Protein AF-A0A1Y2ILI3-F1 (afdb_monomer_lite)

Sequence (201 aa):
MLSALRSFRSQTICTRRTHINLYTTVAELTRSHWKTGAHPAPQSGFDHEYEQSEGEASTSTRPRSHTPFPHKPELKPTPPEYRAHRETMKRKFPQGWEPPRKISREAMDSLRELHALNPSMFTTPVLAERFRISKEAVRRILKSKWEPSREQRARLAAKERMAKAEWKLLKRQEERHKHEKIQEELGIVPEERKDDRLSLT

Secondary structure (DSSP, 8-state):
---------------------S-TT--S--S-----TTSPPPP-S-------------------------SSPP-SPPPHHHHHHHHHHHHH-TT----SSPPPHHHHHHHHHHHHH-TTTS-HHHHHHHHT--HHHHHHHHH------HHHHHHHHHHHHHHHHHHHHHHHHHHHHHHHHHHHHTT------TT------

Foldseek 3Di:
DDDDDDDDDDDDDDDPPDPDPDDPPPPPPDDDDPDPPPDDDPPDPPPPDDDDDDDDDDPDPDDPDPDPDPPDPDPDPDDPVVVVVVVVQCVVCVVHDDDPDDDDPVNLVVLLVVCVVPVPVSDLVNSCVVRVHDSVVSVVSNPDPDDDDPVVVVVSVVVVVVVVVVVVVVVVVVVVVVVVVVCVVVVPDPDPPPPPPPPPD

Organism: Trametes coccinea (strain BRFM310) (NCBI:txid1353009)

Radius of gyration: 35.68 Å; chains: 1; bounding box: 55×85×109 Å

InterPro domains:
  IPR010487 Neugrin/Rrg9 [PF06413] (99-160)
  IPR010487 Neugrin/Rrg9 [PTHR13475] (49-190)

pLDDT: mean 76.67, std 20.71, range [38.25, 98.0]

Structure (mmCIF, N/CA/C/O backbone):
data_AF-A0A1Y2ILI3-F1
#
_entry.id   AF-A0A1Y2ILI3-F1
#
loop_
_atom_site.group_PDB
_atom_site.id
_atom_site.type_symbol
_atom_site.label_atom_id
_atom_site.label_alt_id
_atom_site.label_comp_id
_atom_site.label_asym_id
_atom_site.label_entity_id
_atom_site.label_seq_id
_atom_site.pdbx_PDB_ins_code
_atom_site.Cartn_x
_atom_site.Cartn_y
_atom_site.Cartn_z
_atom_site.occupancy
_atom_site.B_iso_or_equiv
_atom_site.auth_seq_id
_atom_site.auth_comp_id
_atom_site.auth_asym_id
_atom_site.auth_atom_id
_atom_site.pdbx_PDB_model_num
ATOM 1 N N . MET A 1 1 ? 33.593 -42.409 -52.189 1.00 43.00 1 MET A N 1
ATOM 2 C CA . MET A 1 1 ? 32.402 -42.071 -52.991 1.00 43.00 1 MET A CA 1
ATOM 3 C C . MET A 1 1 ? 31.767 -40.805 -52.432 1.00 43.00 1 MET A C 1
ATOM 5 O O . MET A 1 1 ? 31.388 -40.798 -51.275 1.00 43.00 1 MET A O 1
ATOM 9 N N . LEU A 1 2 ? 31.763 -39.759 -53.265 1.00 44.69 2 LEU A N 1
ATOM 10 C CA . LEU A 1 2 ? 30.892 -38.573 -53.307 1.00 44.69 2 LEU A CA 1
ATOM 11 C C . LEU A 1 2 ? 30.617 -37.774 -52.013 1.00 44.69 2 LEU A C 1
ATOM 13 O O . LEU A 1 2 ? 29.748 -38.073 -51.204 1.00 44.69 2 LEU A O 1
ATOM 17 N N . SER A 1 3 ? 31.339 -36.658 -51.942 1.00 44.81 3 SER A N 1
ATOM 18 C CA . SER A 1 3 ? 31.116 -35.422 -51.192 1.00 44.81 3 SER A CA 1
ATOM 19 C C . SER A 1 3 ? 29.820 -34.677 -51.548 1.00 44.81 3 SER A C 1
ATOM 21 O O . SER A 1 3 ? 29.480 -34.596 -52.727 1.00 44.81 3 SER A O 1
ATOM 23 N N . ALA A 1 4 ? 29.223 -33.967 -50.580 1.00 52.03 4 ALA A N 1
ATOM 24 C CA . ALA A 1 4 ? 28.534 -32.694 -50.835 1.00 52.03 4 ALA A CA 1
ATOM 25 C C . ALA A 1 4 ? 28.432 -31.825 -49.564 1.00 52.03 4 ALA A C 1
ATOM 27 O O . ALA A 1 4 ? 27.564 -32.013 -48.716 1.00 52.03 4 ALA A O 1
ATOM 28 N N . LEU A 1 5 ? 29.315 -30.829 -49.478 1.00 54.22 5 LEU A N 1
ATOM 29 C CA . LEU A 1 5 ? 29.152 -29.619 -48.673 1.00 54.22 5 LEU A CA 1
ATOM 30 C C . LEU A 1 5 ? 28.045 -28.752 -49.292 1.00 54.22 5 LEU A C 1
ATOM 32 O O . LEU A 1 5 ? 28.084 -28.494 -50.495 1.00 54.22 5 LEU A O 1
ATOM 36 N N . ARG A 1 6 ? 27.122 -28.221 -48.484 1.00 53.78 6 ARG A N 1
ATOM 37 C CA . ARG A 1 6 ? 26.346 -27.017 -48.833 1.00 53.78 6 ARG A CA 1
ATOM 38 C C . ARG A 1 6 ? 26.245 -26.076 -47.638 1.00 53.78 6 ARG A C 1
ATOM 40 O O . ARG A 1 6 ? 25.324 -26.138 -46.835 1.00 53.78 6 ARG A O 1
ATOM 47 N N . SER A 1 7 ? 27.217 -25.175 -47.573 1.00 52.12 7 SER A N 1
ATOM 48 C CA . SER A 1 7 ? 26.978 -23.788 -47.171 1.00 52.12 7 SER A CA 1
ATOM 49 C C . SER A 1 7 ? 26.094 -23.130 -48.232 1.00 52.12 7 SER A C 1
ATOM 51 O O . SER A 1 7 ? 26.325 -23.404 -49.402 1.00 52.12 7 SER A O 1
ATOM 53 N N . PHE A 1 8 ? 25.121 -22.293 -47.854 1.00 49.19 8 PHE A N 1
ATOM 54 C CA . PHE A 1 8 ? 24.846 -21.009 -48.520 1.00 49.19 8 PHE A CA 1
ATOM 55 C C . PHE A 1 8 ? 23.813 -20.176 -47.734 1.00 49.19 8 PHE A C 1
ATOM 57 O O . PHE A 1 8 ? 22.637 -20.503 -47.666 1.00 49.19 8 PHE A O 1
ATOM 64 N N . ARG A 1 9 ? 24.331 -19.072 -47.178 1.00 52.41 9 ARG A N 1
ATOM 65 C CA . ARG A 1 9 ? 23.788 -17.703 -47.083 1.00 52.41 9 ARG A CA 1
ATOM 66 C C . ARG A 1 9 ? 22.351 -17.440 -46.596 1.00 52.41 9 ARG A C 1
ATOM 68 O O . ARG A 1 9 ? 21.361 -17.737 -47.248 1.00 52.41 9 ARG A O 1
ATOM 75 N N . SER A 1 10 ? 22.327 -16.628 -45.535 1.00 53.62 10 SER A N 1
ATOM 76 C CA . SER A 1 10 ? 21.352 -15.568 -45.254 1.00 53.62 10 SER A CA 1
ATOM 77 C C . SER A 1 10 ? 20.850 -14.864 -46.522 1.00 53.62 10 SER A C 1
ATOM 79 O O . SER A 1 10 ? 21.645 -14.336 -47.304 1.00 53.62 10 SER A O 1
ATOM 81 N N . GLN A 1 11 ? 19.527 -14.808 -46.668 1.00 57.22 11 GLN A N 1
ATOM 82 C CA . GLN A 1 11 ? 18.846 -13.812 -47.482 1.00 57.22 11 GLN A CA 1
ATOM 83 C C . GLN A 1 11 ? 17.841 -13.080 -46.599 1.00 57.22 11 GLN A C 1
ATOM 85 O O . GLN A 1 11 ? 16.802 -13.599 -46.195 1.00 57.22 11 GLN A O 1
ATOM 90 N N . THR A 1 12 ? 18.198 -11.843 -46.285 1.00 53.09 12 THR A N 1
ATOM 91 C CA . THR A 1 12 ? 17.247 -10.780 -46.020 1.00 53.09 12 THR A CA 1
ATOM 92 C C . THR A 1 12 ? 16.342 -10.615 -47.245 1.00 53.09 12 THR A C 1
ATOM 94 O O . THR A 1 12 ? 16.814 -10.642 -48.376 1.00 53.09 12 THR A O 1
ATOM 97 N N . ILE A 1 13 ? 15.042 -10.427 -47.016 1.00 48.28 13 ILE A N 1
ATOM 98 C CA . ILE A 1 13 ? 14.227 -9.295 -47.493 1.00 48.28 13 ILE A CA 1
ATOM 99 C C . ILE A 1 13 ? 12.748 -9.694 -47.454 1.00 48.28 13 ILE A C 1
ATOM 101 O O . ILE A 1 13 ? 12.273 -10.644 -48.070 1.00 48.28 13 ILE A O 1
ATOM 105 N N . CYS A 1 14 ? 12.032 -8.888 -46.682 1.00 50.66 14 CYS A N 1
ATOM 106 C CA . CYS A 1 14 ? 10.594 -8.769 -46.602 1.00 50.66 14 CYS A CA 1
ATOM 107 C C . CYS A 1 14 ? 9.980 -8.499 -47.984 1.00 50.66 14 CYS A C 1
ATOM 109 O O . CYS A 1 14 ? 10.279 -7.472 -48.577 1.00 50.66 14 CYS A O 1
ATOM 111 N N . THR A 1 15 ? 9.059 -9.348 -48.446 1.00 50.59 15 THR A N 1
ATOM 112 C CA . THR A 1 15 ? 7.918 -8.910 -49.266 1.00 50.59 15 THR A CA 1
ATOM 113 C C . THR A 1 15 ? 6.713 -9.806 -48.969 1.00 50.59 15 THR A C 1
ATOM 115 O O . THR A 1 15 ? 6.548 -10.892 -49.519 1.00 50.59 15 THR A O 1
ATOM 118 N N . ARG A 1 16 ? 5.819 -9.360 -48.075 1.00 50.62 16 ARG A N 1
ATOM 119 C CA . ARG A 1 16 ? 4.445 -9.880 -48.064 1.00 50.62 16 ARG A CA 1
ATOM 120 C C . ARG A 1 16 ? 3.769 -9.373 -49.333 1.00 50.62 16 ARG A C 1
ATOM 122 O O . ARG A 1 16 ? 3.307 -8.240 -49.384 1.00 50.62 16 ARG A O 1
ATOM 129 N N . ARG A 1 17 ? 3.746 -10.209 -50.366 1.00 51.88 17 ARG A N 1
ATOM 130 C CA . ARG A 1 17 ? 2.982 -9.980 -51.591 1.00 51.88 17 ARG A CA 1
ATOM 131 C C . ARG A 1 17 ? 1.497 -10.172 -51.264 1.00 51.88 17 ARG A C 1
ATOM 133 O O . ARG A 1 17 ? 0.985 -11.284 -51.287 1.00 51.88 17 ARG A O 1
ATOM 140 N N . THR A 1 18 ? 0.818 -9.103 -50.857 1.00 56.28 18 THR A N 1
ATOM 141 C CA . THR A 1 18 ? -0.635 -9.114 -50.650 1.00 56.28 18 THR A CA 1
ATOM 142 C C . THR A 1 18 ? -1.338 -8.988 -51.997 1.00 56.28 18 THR A C 1
ATOM 144 O O . THR A 1 18 ? -1.209 -7.972 -52.676 1.00 56.28 18 THR A O 1
ATOM 147 N N . HIS A 1 19 ? -2.092 -10.019 -52.376 1.00 56.38 19 HIS A N 1
ATOM 148 C CA . HIS A 1 19 ? -3.050 -9.976 -53.478 1.00 56.38 19 HIS A CA 1
ATOM 149 C C . HIS A 1 19 ? -4.240 -9.094 -53.080 1.00 56.38 19 HIS A C 1
ATOM 151 O O . HIS A 1 19 ? -5.248 -9.584 -52.586 1.00 56.38 19 HIS A O 1
ATOM 157 N N . ILE A 1 20 ? -4.113 -7.782 -53.247 1.00 56.72 20 ILE A N 1
ATOM 158 C CA . ILE A 1 20 ? -5.232 -6.843 -53.122 1.00 56.72 20 ILE A CA 1
ATOM 159 C C . ILE A 1 20 ? -5.159 -5.952 -54.352 1.00 56.72 20 ILE A C 1
ATOM 161 O O . ILE A 1 20 ? -4.594 -4.876 -54.282 1.00 56.72 20 ILE A O 1
ATOM 165 N N . ASN A 1 21 ? -5.598 -6.469 -55.498 1.00 51.50 21 ASN A N 1
ATOM 166 C CA . ASN A 1 21 ? -5.776 -5.708 -56.740 1.00 51.50 21 ASN A CA 1
ATOM 167 C C . ASN A 1 21 ? -6.646 -6.518 -57.712 1.00 51.50 21 ASN A C 1
ATOM 169 O O . ASN A 1 21 ? -6.214 -6.859 -58.806 1.00 51.50 21 ASN A O 1
ATOM 173 N N . LEU A 1 22 ? -7.860 -6.885 -57.292 1.00 50.69 22 LEU A N 1
ATOM 174 C CA . LEU A 1 22 ? -8.850 -7.486 -58.198 1.00 50.69 22 LEU A CA 1
ATOM 175 C C . LEU A 1 22 ? -10.238 -6.840 -58.100 1.00 50.69 22 LEU A C 1
ATOM 177 O O . LEU A 1 22 ? -11.206 -7.438 -58.542 1.00 50.69 22 LEU A O 1
ATOM 181 N N . TYR A 1 23 ? -10.340 -5.612 -57.583 1.00 46.66 23 TYR A N 1
ATOM 182 C CA . TYR A 1 23 ? -11.523 -4.772 -57.783 1.00 46.66 23 TYR A CA 1
ATOM 183 C C . TYR A 1 23 ? -11.086 -3.315 -57.942 1.00 46.66 23 TYR A C 1
ATOM 185 O O . TYR A 1 23 ? -10.498 -2.720 -57.044 1.00 46.66 23 TYR A O 1
ATOM 193 N N . THR A 1 24 ? -11.346 -2.758 -59.121 1.00 51.44 24 THR A N 1
ATOM 194 C CA . THR A 1 24 ? -10.901 -1.429 -59.580 1.00 51.44 24 THR A CA 1
ATOM 195 C C . THR A 1 24 ? -11.746 -0.273 -59.010 1.00 51.44 24 THR A C 1
ATOM 197 O O . THR A 1 24 ? -11.615 0.865 -59.450 1.00 51.44 24 THR A O 1
ATOM 200 N N . THR A 1 25 ? -12.586 -0.522 -58.003 1.00 50.50 25 THR A N 1
ATOM 201 C CA . THR A 1 25 ? -13.556 0.457 -57.475 1.00 50.50 25 THR A CA 1
ATOM 202 C C . THR A 1 25 ? -13.369 0.829 -56.001 1.00 50.50 25 THR A C 1
ATOM 204 O O . THR A 1 25 ? -14.244 1.462 -55.422 1.00 50.50 25 THR A O 1
ATOM 207 N N . VAL A 1 26 ? -12.235 0.502 -55.371 1.00 49.84 26 VAL A N 1
ATOM 208 C CA . VAL A 1 26 ? -11.944 0.941 -53.989 1.00 49.84 26 VAL A CA 1
ATOM 209 C C . VAL A 1 26 ? -10.518 1.485 -53.887 1.00 49.84 26 VAL A C 1
ATOM 211 O O . VAL A 1 26 ? -9.662 0.927 -53.209 1.00 49.84 26 VAL A O 1
ATOM 214 N N . ALA A 1 27 ? -10.250 2.580 -54.598 1.00 49.53 27 ALA A N 1
ATOM 215 C CA . ALA A 1 27 ? -8.974 3.299 -54.537 1.00 49.53 27 ALA A CA 1
ATOM 216 C C . ALA A 1 27 ? -8.990 4.511 -53.579 1.00 49.53 27 ALA A C 1
ATOM 218 O O . ALA A 1 27 ? -8.014 5.249 -53.530 1.00 49.53 27 ALA A O 1
ATOM 219 N N . GLU A 1 28 ? -10.052 4.718 -52.789 1.00 50.84 28 GLU A N 1
ATOM 220 C CA . GLU A 1 28 ? -10.170 5.903 -51.913 1.00 50.84 28 GLU A CA 1
ATOM 221 C C . GLU A 1 28 ? -10.105 5.613 -50.405 1.00 50.84 28 GLU A C 1
ATOM 223 O O . GLU A 1 28 ? -10.182 6.528 -49.589 1.00 50.84 28 GLU A O 1
ATOM 228 N N . LEU A 1 29 ? -9.897 4.361 -49.988 1.00 51.97 29 LEU A N 1
ATOM 229 C CA . LEU A 1 29 ? -9.770 4.018 -48.566 1.00 51.97 29 LEU A CA 1
ATOM 230 C C . LEU A 1 29 ? -8.342 3.624 -48.182 1.00 51.97 29 LEU A C 1
ATOM 232 O O . LEU A 1 29 ? -8.098 2.549 -47.639 1.00 51.97 29 LEU A O 1
ATOM 236 N N . THR A 1 30 ? -7.384 4.531 -48.379 1.00 44.00 30 THR A N 1
ATOM 237 C CA . THR A 1 30 ? -6.094 4.446 -47.681 1.00 44.00 30 THR A CA 1
ATOM 238 C C . THR A 1 30 ? -5.920 5.608 -46.710 1.00 44.00 30 THR A C 1
ATOM 240 O O . THR A 1 30 ? -5.408 6.665 -47.049 1.00 44.00 30 THR A O 1
ATOM 243 N N . ARG A 1 31 ? -6.307 5.315 -45.465 1.00 44.06 31 ARG A N 1
ATOM 244 C CA . ARG A 1 31 ? -5.775 5.818 -44.188 1.00 44.06 31 ARG A CA 1
ATOM 245 C C . ARG A 1 31 ? -5.833 7.330 -43.887 1.00 44.06 31 ARG A C 1
ATOM 247 O O . ARG A 1 31 ? -5.111 8.144 -44.438 1.00 44.06 31 ARG A O 1
ATOM 254 N N . SER A 1 32 ? -6.483 7.588 -42.747 1.00 47.97 32 SER A N 1
ATOM 255 C CA . SER A 1 32 ? -6.157 8.633 -41.764 1.00 47.97 32 SER A CA 1
ATOM 256 C C . SER A 1 32 ? -6.733 10.032 -41.976 1.00 47.97 32 SER A C 1
ATOM 258 O O . SER A 1 32 ? -6.004 11.019 -42.015 1.00 47.97 32 SER A O 1
ATOM 260 N N . HIS A 1 33 ? -8.056 10.132 -41.885 1.00 42.69 33 HIS A N 1
ATOM 261 C CA . HIS A 1 33 ? -8.691 11.235 -41.170 1.00 42.69 33 HIS A CA 1
ATOM 262 C C . HIS A 1 33 ? -10.076 10.765 -40.714 1.00 42.69 33 HIS A C 1
ATOM 264 O O . HIS A 1 33 ? -10.842 10.244 -41.520 1.00 42.69 33 HIS A O 1
ATOM 270 N N . TRP A 1 34 ? -10.393 10.878 -39.423 1.00 48.28 34 TRP A N 1
ATOM 271 C CA . TRP A 1 34 ? -11.726 10.558 -38.904 1.00 48.28 34 TRP A CA 1
ATOM 272 C C . TRP A 1 34 ? -12.719 11.638 -39.359 1.00 48.28 34 TRP A C 1
ATOM 274 O O . TRP A 1 34 ? -13.111 12.498 -38.580 1.00 48.28 34 TRP A O 1
ATOM 284 N N . LYS A 1 35 ? -13.097 11.626 -40.639 1.00 49.28 35 LYS A N 1
ATOM 285 C CA . LYS A 1 35 ? -14.265 12.344 -4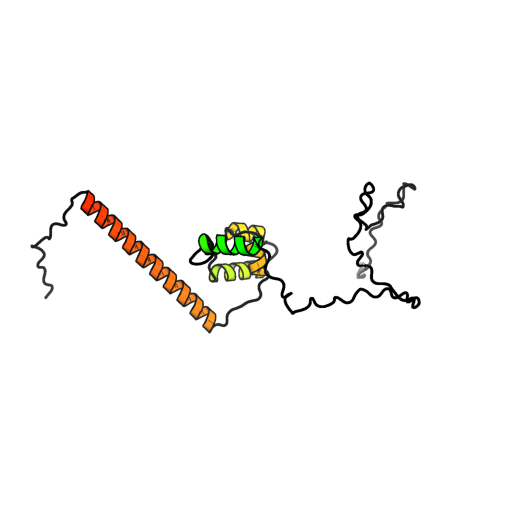1.152 1.00 49.28 35 LYS A CA 1
ATOM 286 C C . LYS A 1 35 ? -15.419 11.354 -41.199 1.00 49.28 35 LYS A C 1
ATOM 288 O O . LYS A 1 35 ? -15.599 10.640 -42.178 1.00 49.28 35 LYS A O 1
ATOM 293 N N . THR A 1 36 ? -16.191 11.284 -40.121 1.00 53.84 36 THR A N 1
ATOM 294 C CA . THR A 1 36 ? -17.557 10.751 -40.175 1.00 53.84 36 THR A CA 1
ATOM 295 C C . THR A 1 36 ? -18.353 11.645 -41.125 1.00 53.84 36 THR A C 1
ATOM 297 O O . THR A 1 36 ? -18.661 12.787 -40.791 1.00 53.84 36 THR A O 1
ATOM 300 N N . GLY A 1 37 ? -18.598 11.165 -42.344 1.00 57.47 37 GLY A N 1
ATOM 301 C CA . GLY A 1 37 ? -19.175 11.927 -43.454 1.00 57.47 37 GLY A CA 1
ATOM 302 C C . GLY A 1 37 ? -20.668 12.234 -43.325 1.00 57.47 37 GLY A C 1
ATOM 303 O O . GLY A 1 37 ? -21.423 11.894 -44.226 1.00 57.47 37 GLY A O 1
ATOM 304 N N . ALA A 1 38 ? -21.104 12.870 -42.236 1.00 61.22 38 ALA A N 1
ATOM 305 C CA . ALA A 1 38 ? -22.497 13.312 -42.106 1.00 61.22 38 ALA A CA 1
ATOM 306 C C . ALA A 1 38 ? -22.723 14.606 -41.301 1.00 61.22 38 ALA A C 1
ATOM 308 O O . ALA A 1 38 ? -23.849 15.096 -41.274 1.00 61.22 38 ALA A O 1
ATOM 309 N N . HIS A 1 39 ? -21.703 15.198 -40.671 1.00 50.31 39 HIS A N 1
ATOM 310 C CA . HIS A 1 39 ? -21.875 16.438 -39.903 1.00 50.31 39 HIS A CA 1
ATOM 311 C C . HIS A 1 39 ? -20.753 17.427 -40.241 1.00 50.31 39 HIS A C 1
ATOM 313 O O . HIS A 1 39 ? -19.593 17.002 -40.304 1.00 50.31 39 HIS A O 1
ATOM 319 N N . PRO A 1 40 ? -21.053 18.722 -40.478 1.00 66.50 40 PRO A N 1
ATOM 320 C CA . PRO A 1 40 ? -20.004 19.726 -40.593 1.00 66.50 40 PRO A CA 1
ATOM 321 C C . PRO A 1 40 ? -19.181 19.713 -39.300 1.00 66.50 40 PRO A C 1
ATOM 323 O O . PRO A 1 40 ? -19.734 19.607 -38.204 1.00 66.50 40 PRO A O 1
ATOM 326 N N . ALA A 1 41 ? -17.854 19.757 -39.433 1.00 60.38 41 ALA A N 1
ATOM 327 C CA . ALA A 1 41 ? -16.968 19.812 -38.277 1.00 60.38 41 ALA A CA 1
ATOM 328 C C . ALA A 1 41 ? -17.353 21.022 -37.401 1.00 60.38 41 ALA A C 1
ATOM 330 O O . ALA A 1 41 ? -17.594 22.096 -37.959 1.00 60.38 41 ALA A O 1
ATOM 331 N N . PRO A 1 42 ? -17.441 20.876 -36.063 1.00 61.50 42 PRO A N 1
ATOM 332 C CA . PRO A 1 42 ? -17.785 21.993 -35.192 1.00 61.50 42 PRO A CA 1
ATOM 333 C C . PRO A 1 42 ? -16.774 23.123 -35.398 1.00 61.50 42 PRO A C 1
ATOM 335 O O . PRO A 1 42 ? -15.565 22.877 -35.393 1.00 61.50 42 PRO A O 1
ATOM 338 N N . GLN A 1 43 ? -17.271 24.345 -35.606 1.00 55.00 43 GLN A N 1
ATOM 339 C CA . GLN A 1 43 ? -16.418 25.522 -35.730 1.00 55.00 43 GLN A CA 1
ATOM 340 C C . GLN A 1 43 ? -15.594 25.661 -34.448 1.00 55.00 43 GLN A C 1
ATOM 342 O O . GLN A 1 43 ? -16.126 25.665 -33.337 1.00 55.00 43 GLN A O 1
ATOM 347 N N . SER A 1 44 ? -14.272 25.706 -34.598 1.00 54.75 44 SER A N 1
ATOM 348 C CA . SER A 1 44 ? -13.371 26.001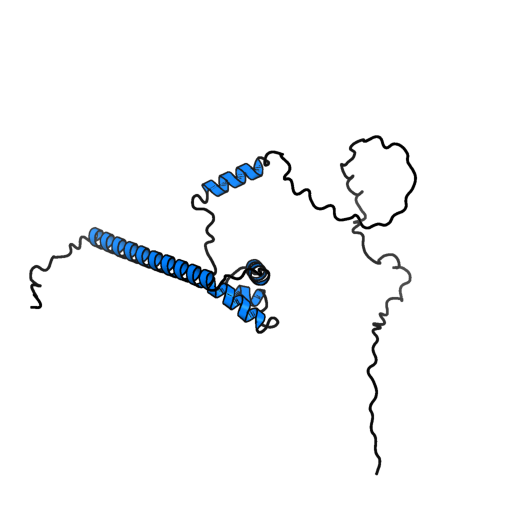 -33.494 1.00 54.75 44 SER A CA 1
ATOM 349 C C . SER A 1 44 ? -13.675 27.415 -33.011 1.00 54.75 44 SER A C 1
ATOM 351 O O . SER A 1 44 ? -13.380 28.359 -33.731 1.00 54.75 44 SER A O 1
ATOM 353 N N . GLY A 1 45 ? -14.264 27.557 -31.821 1.00 49.53 45 GLY A N 1
ATOM 354 C CA . GLY A 1 45 ? -14.596 28.844 -31.195 1.00 49.53 45 GLY A CA 1
ATOM 355 C C . GLY A 1 45 ? -13.367 29.641 -30.745 1.00 49.53 45 GLY A C 1
ATOM 356 O O . GLY A 1 45 ? -13.223 29.949 -29.567 1.00 49.53 45 GLY A O 1
ATOM 357 N N . PHE A 1 46 ? -12.466 29.928 -31.679 1.00 47.94 46 PHE A N 1
ATOM 358 C CA . PHE A 1 46 ? -11.319 30.818 -31.539 1.00 47.94 46 PHE A CA 1
ATOM 359 C C . PHE A 1 46 ? -11.386 31.913 -32.611 1.00 47.94 46 PHE A C 1
ATOM 361 O O . PHE A 1 46 ? -10.379 32.257 -33.216 1.00 47.94 46 PHE A O 1
ATOM 368 N N . ASP A 1 47 ? -12.570 32.486 -32.813 1.00 48.66 47 ASP A N 1
ATOM 369 C CA . ASP A 1 47 ? -12.715 33.777 -33.483 1.00 48.66 47 ASP A CA 1
ATOM 370 C C . ASP A 1 47 ? -12.549 34.871 -32.420 1.00 48.66 47 ASP A C 1
ATOM 372 O O . ASP A 1 47 ? -13.499 35.517 -31.986 1.00 48.66 47 ASP A O 1
ATOM 376 N N . HIS A 1 48 ? -11.322 35.032 -31.921 1.00 45.59 48 HIS A N 1
ATOM 377 C CA . HIS A 1 48 ? -10.919 36.331 -31.402 1.00 45.59 48 HIS A CA 1
ATOM 378 C C . HIS A 1 48 ? -10.403 37.113 -32.604 1.00 45.59 48 HIS A C 1
ATOM 380 O O . HIS A 1 48 ? -9.279 36.890 -33.050 1.00 45.59 48 HIS A O 1
ATOM 386 N N . GLU A 1 49 ? -11.269 37.978 -33.131 1.00 47.78 49 GLU A N 1
ATOM 387 C CA . GLU A 1 49 ? -10.945 39.065 -34.054 1.00 47.78 49 GLU A CA 1
ATOM 388 C C . GLU A 1 49 ? -9.676 39.782 -33.572 1.00 47.78 49 GLU A C 1
ATOM 390 O O . GLU A 1 49 ? -9.691 40.584 -32.640 1.00 47.78 49 GLU A O 1
ATOM 395 N N . TYR A 1 50 ? -8.549 39.437 -34.183 1.00 43.91 50 TYR A N 1
ATOM 396 C CA . TYR A 1 50 ? -7.340 40.238 -34.168 1.00 43.91 50 TYR A CA 1
ATOM 397 C C . TYR A 1 50 ? -7.047 40.548 -35.628 1.00 43.91 50 TYR A C 1
ATOM 399 O O . TYR A 1 50 ? -6.652 39.661 -36.385 1.00 43.91 50 TYR A O 1
ATOM 407 N N . GLU A 1 51 ? -7.307 41.798 -36.011 1.00 45.53 51 GLU A N 1
ATOM 408 C CA . GLU A 1 51 ? -6.920 42.375 -37.297 1.00 45.53 51 GLU A CA 1
ATOM 409 C C . GLU A 1 51 ? -5.475 41.989 -37.632 1.00 45.53 51 GLU A C 1
ATOM 411 O O . GLU A 1 51 ? -4.530 42.293 -36.901 1.00 45.53 51 GLU A O 1
ATOM 416 N N . GLN A 1 52 ? -5.322 41.267 -38.738 1.00 38.25 52 GLN A N 1
ATOM 417 C CA . GLN A 1 52 ? -4.058 40.733 -39.212 1.00 38.25 52 GLN A CA 1
ATOM 418 C C . GLN A 1 52 ? -3.559 41.658 -40.326 1.00 38.25 52 GLN A C 1
ATOM 420 O O . GLN A 1 52 ? -4.162 41.727 -41.392 1.00 38.25 52 GLN A O 1
ATOM 425 N N . SER A 1 53 ? -2.482 42.406 -40.070 1.00 39.06 53 SER A N 1
ATOM 426 C CA . SER A 1 53 ? -1.808 43.183 -41.112 1.00 39.06 53 SER A CA 1
ATOM 427 C C . SER A 1 53 ? -1.119 42.235 -42.097 1.00 39.06 53 SER A C 1
ATOM 429 O O . SER A 1 53 ? -0.310 41.400 -41.686 1.00 39.06 53 SER A O 1
ATOM 431 N N . GLU A 1 54 ? -1.440 42.397 -43.377 1.00 43.12 54 GLU A N 1
ATOM 432 C CA . GLU A 1 54 ? -0.889 41.685 -44.534 1.00 43.12 54 GLU A CA 1
ATOM 433 C C . GLU A 1 54 ? 0.651 41.624 -44.519 1.00 43.12 54 GLU A C 1
ATOM 435 O O . GLU A 1 54 ? 1.330 42.639 -44.355 1.00 43.12 54 GLU A O 1
ATOM 440 N N . GLY A 1 55 ? 1.206 40.422 -44.704 1.00 40.22 55 GLY A N 1
ATOM 441 C CA . GLY A 1 55 ? 2.649 40.179 -44.692 1.00 40.22 55 GLY A CA 1
ATOM 442 C C . GLY A 1 55 ? 3.019 38.750 -45.093 1.00 40.22 55 GLY A C 1
ATOM 443 O O . GLY A 1 55 ? 3.290 37.920 -44.236 1.00 40.22 55 GLY A O 1
ATOM 444 N N . GLU A 1 56 ? 2.982 38.516 -46.405 1.00 40.62 56 GLU A N 1
ATOM 445 C CA . GLU A 1 56 ? 3.700 37.542 -47.247 1.00 40.62 56 GLU A CA 1
ATOM 446 C C . GLU A 1 56 ? 3.940 36.077 -46.811 1.00 40.62 56 GLU A C 1
ATOM 448 O O . GLU A 1 56 ? 4.360 35.710 -45.715 1.00 40.62 56 GLU A O 1
ATOM 453 N N . ALA A 1 57 ? 3.729 35.212 -47.805 1.00 47.66 57 ALA A N 1
ATOM 454 C CA . ALA A 1 57 ? 3.822 33.763 -47.778 1.00 47.66 57 ALA A CA 1
ATOM 455 C C . ALA A 1 57 ? 5.149 33.208 -47.229 1.00 47.66 57 ALA A C 1
ATOM 457 O O . ALA A 1 57 ? 6.241 33.518 -47.699 1.00 47.66 57 ALA A O 1
ATOM 458 N N . SER A 1 58 ? 5.042 32.239 -46.320 1.00 38.56 58 SER A N 1
ATOM 459 C CA . SER A 1 58 ? 6.116 31.287 -46.034 1.00 38.56 58 SER A CA 1
ATOM 460 C C . SER A 1 58 ? 5.537 29.891 -45.836 1.00 38.56 58 SER A C 1
ATOM 462 O O . SER A 1 58 ? 5.051 29.520 -44.768 1.00 38.56 58 SER A O 1
ATOM 464 N N . THR A 1 59 ? 5.601 29.093 -46.901 1.00 49.59 59 THR A N 1
ATOM 465 C CA . THR A 1 59 ? 5.376 27.646 -46.892 1.00 49.59 59 THR A CA 1
ATOM 466 C C . THR A 1 59 ? 6.483 26.966 -46.084 1.00 49.59 59 THR A C 1
ATOM 468 O O . THR A 1 59 ? 7.517 26.576 -46.622 1.00 49.59 59 THR A O 1
ATOM 471 N N . SER A 1 60 ? 6.288 26.827 -44.774 1.00 49.44 60 SER A N 1
ATOM 472 C CA . SER A 1 60 ? 7.166 26.033 -43.914 1.00 49.44 60 SER A CA 1
ATOM 473 C C . SER A 1 60 ? 6.353 24.945 -43.225 1.00 49.44 60 SER A C 1
ATOM 475 O O . SER A 1 60 ? 5.673 25.178 -42.227 1.00 49.44 60 SER A O 1
ATOM 477 N N . THR A 1 61 ? 6.432 23.722 -43.755 1.00 59.03 61 THR A N 1
ATOM 478 C CA . THR A 1 61 ? 5.969 22.483 -43.109 1.00 59.03 61 THR A CA 1
ATOM 479 C C . THR A 1 61 ? 6.898 22.129 -41.943 1.00 59.03 61 THR A C 1
ATOM 481 O O . THR A 1 61 ? 7.524 21.071 -41.909 1.00 59.03 61 THR A O 1
ATOM 484 N N . ARG A 1 62 ? 7.055 23.037 -40.978 1.00 54.34 62 ARG A N 1
ATOM 485 C CA . ARG A 1 62 ? 7.806 22.764 -39.755 1.00 54.34 62 ARG A CA 1
ATOM 486 C C . ARG A 1 62 ? 6.835 22.156 -38.742 1.00 54.34 62 ARG A C 1
ATOM 488 O O . ARG A 1 62 ? 5.800 22.770 -38.471 1.00 54.34 62 ARG A O 1
ATOM 495 N N . PRO A 1 63 ? 7.107 20.966 -38.174 1.00 58.91 63 PRO A N 1
ATOM 496 C CA . PRO A 1 63 ? 6.279 20.453 -37.091 1.00 58.91 63 PRO A CA 1
ATOM 497 C C . PRO A 1 63 ? 6.293 21.491 -35.968 1.00 58.91 63 PRO A C 1
ATOM 499 O O . PRO A 1 63 ? 7.371 21.936 -35.569 1.00 58.91 63 PRO A O 1
ATOM 502 N N . ARG A 1 64 ? 5.102 21.916 -35.511 1.00 61.34 64 ARG A N 1
ATOM 503 C CA . ARG A 1 64 ? 4.952 22.885 -34.415 1.00 61.34 64 ARG A CA 1
ATOM 504 C C . ARG A 1 64 ? 5.881 22.454 -33.285 1.00 61.34 64 ARG A C 1
ATOM 506 O O . ARG A 1 64 ? 5.712 21.367 -32.730 1.00 61.34 64 ARG A O 1
ATOM 513 N N . SER A 1 65 ? 6.889 23.275 -32.990 1.00 63.94 65 SER A N 1
ATOM 514 C CA . SER A 1 65 ? 7.739 23.070 -31.824 1.00 63.94 65 SER A CA 1
ATOM 515 C C . SER A 1 65 ? 6.810 22.978 -30.624 1.00 63.94 65 SER A C 1
ATOM 517 O O . SER A 1 65 ? 6.002 23.881 -30.417 1.00 63.94 65 SER A O 1
ATOM 519 N N . HIS A 1 66 ? 6.879 21.872 -29.892 1.00 66.38 66 HIS A N 1
ATOM 520 C CA . HIS A 1 66 ? 6.170 21.675 -28.637 1.00 66.38 66 HIS A CA 1
ATOM 521 C C . HIS A 1 66 ? 6.517 22.854 -27.729 1.00 66.38 66 HIS A C 1
ATOM 523 O O . HIS A 1 66 ? 7.602 22.907 -27.155 1.00 66.38 66 HIS A O 1
ATOM 529 N N . THR A 1 67 ? 5.629 23.843 -27.661 1.00 66.88 67 THR A N 1
ATOM 530 C CA . THR A 1 67 ? 5.771 24.945 -26.725 1.00 66.88 67 THR A CA 1
ATOM 531 C C . THR A 1 67 ? 5.689 24.317 -25.337 1.00 66.88 67 THR A C 1
ATOM 533 O O . THR A 1 67 ? 4.698 23.643 -25.037 1.00 66.88 67 THR A O 1
ATOM 536 N N . PRO A 1 68 ? 6.739 24.422 -24.503 1.00 68.88 68 PRO A N 1
ATOM 537 C CA . PRO A 1 68 ? 6.665 23.900 -23.152 1.00 68.88 68 PRO A CA 1
ATOM 538 C C . PRO A 1 68 ? 5.494 24.605 -22.475 1.00 68.88 68 PRO A C 1
ATOM 540 O O . PRO A 1 68 ? 5.408 25.834 -22.513 1.00 68.88 68 PRO A O 1
ATOM 543 N N . PHE A 1 69 ? 4.559 23.822 -21.929 1.00 66.38 69 PHE A N 1
ATOM 544 C CA . PHE A 1 69 ? 3.444 24.366 -21.162 1.00 66.38 69 PHE A CA 1
ATOM 545 C C . PHE A 1 69 ? 3.990 25.417 -20.188 1.00 66.38 69 PHE A C 1
ATOM 547 O O . PHE A 1 69 ? 4.990 25.138 -19.515 1.00 66.38 69 PHE A O 1
ATOM 554 N N . PRO A 1 70 ? 3.391 26.618 -20.119 1.00 69.75 70 PRO A N 1
ATOM 555 C CA . PRO A 1 70 ? 3.884 27.659 -19.234 1.00 69.75 70 PRO A CA 1
ATOM 556 C C . PRO A 1 70 ? 3.942 27.107 -17.805 1.00 69.75 70 PRO A C 1
ATOM 558 O O . PRO A 1 70 ? 2.931 26.716 -17.231 1.00 69.75 70 PRO A O 1
ATOM 561 N N . HIS A 1 71 ? 5.144 27.057 -17.224 1.00 66.44 71 HIS A N 1
ATOM 562 C CA . HIS A 1 71 ? 5.374 26.517 -15.876 1.00 66.44 71 HIS A CA 1
ATOM 563 C C . HIS A 1 71 ? 4.749 27.368 -14.758 1.00 66.44 71 HIS A C 1
ATOM 565 O O . HIS A 1 71 ? 4.808 26.994 -13.587 1.00 66.44 71 HIS A O 1
ATOM 571 N N . LYS A 1 72 ? 4.169 28.523 -15.102 1.00 77.56 72 LYS A N 1
ATOM 572 C CA . LYS A 1 72 ? 3.464 29.387 -14.162 1.00 77.56 72 LYS A CA 1
ATOM 573 C C . LYS A 1 72 ? 1.994 28.965 -14.139 1.00 77.56 72 LYS A C 1
ATOM 575 O O . LYS A 1 72 ? 1.354 29.039 -15.187 1.00 77.56 72 LYS A O 1
ATOM 580 N N . PRO A 1 73 ? 1.458 28.521 -12.987 1.00 75.75 73 PRO A N 1
ATOM 581 C CA . PRO A 1 73 ? 0.040 28.219 -12.892 1.00 75.75 73 PRO A CA 1
ATOM 582 C C . PRO A 1 73 ? -0.754 29.486 -13.213 1.00 75.75 73 PRO A C 1
ATOM 584 O O . PRO A 1 73 ? -0.405 30.575 -12.752 1.00 75.75 73 PRO A O 1
ATOM 587 N N . GLU A 1 74 ? -1.806 29.349 -14.016 1.00 76.38 74 GLU A N 1
ATOM 588 C CA . GLU A 1 74 ? -2.733 30.449 -14.259 1.00 76.38 74 GLU A CA 1
ATOM 589 C C . GLU A 1 74 ? -3.276 30.937 -12.907 1.00 76.38 74 GLU A C 1
ATOM 591 O O . GLU A 1 74 ? -3.787 30.142 -12.121 1.00 76.38 74 GLU A O 1
ATOM 596 N N . LEU A 1 75 ? -3.178 32.242 -12.629 1.00 78.56 75 LEU A N 1
ATOM 597 C CA . LEU A 1 75 ? -3.618 32.871 -11.369 1.00 78.56 75 LEU A CA 1
ATOM 598 C C . LEU A 1 75 ? -5.148 32.864 -11.183 1.00 78.56 75 LEU A C 1
ATOM 600 O O . LEU A 1 75 ? -5.674 33.499 -10.269 1.00 78.56 75 LEU A O 1
ATOM 604 N N . LYS A 1 76 ? -5.879 32.168 -12.058 1.00 85.50 76 LYS A N 1
ATOM 605 C CA . LYS A 1 76 ? -7.330 32.050 -11.981 1.00 85.50 76 LYS A CA 1
ATOM 606 C C . LYS A 1 76 ? -7.697 31.289 -10.702 1.00 85.50 76 LYS A C 1
ATOM 608 O O . LYS A 1 76 ? -7.064 30.275 -10.387 1.00 85.50 76 LYS A O 1
ATOM 613 N N . PRO A 1 77 ? -8.715 31.745 -9.955 1.00 86.38 77 PRO A N 1
ATOM 614 C CA . PRO A 1 77 ? -9.175 31.020 -8.783 1.00 86.38 77 PRO A CA 1
ATOM 615 C C . PRO A 1 77 ? -9.601 29.606 -9.184 1.00 86.38 77 PRO A C 1
ATOM 617 O O . PRO A 1 77 ? -10.156 29.386 -10.260 1.00 86.38 77 PRO A O 1
ATOM 620 N N . THR A 1 78 ? -9.330 28.634 -8.310 1.00 88.12 78 THR A N 1
ATOM 621 C CA . THR A 1 78 ? -9.753 27.249 -8.537 1.00 88.12 78 THR A CA 1
ATOM 622 C C . THR A 1 78 ? -11.271 27.215 -8.754 1.00 88.12 78 THR A C 1
ATOM 624 O O . THR A 1 78 ? -11.988 27.758 -7.908 1.00 88.12 78 THR A O 1
ATOM 627 N N . PRO A 1 79 ? -11.774 26.583 -9.833 1.00 92.94 79 PRO A N 1
ATOM 628 C CA . PRO A 1 79 ? -13.205 26.552 -10.106 1.00 92.94 79 PRO A CA 1
ATOM 629 C C . PRO A 1 79 ? -14.004 25.991 -8.916 1.00 92.94 79 PRO A C 1
ATOM 631 O O . PRO A 1 79 ? -13.498 25.129 -8.181 1.00 92.94 79 PRO A O 1
ATOM 634 N N . PRO A 1 80 ? -15.248 26.460 -8.710 1.00 94.38 80 PRO A N 1
ATOM 635 C CA . PRO A 1 80 ? -16.031 26.158 -7.512 1.00 94.38 80 PRO A CA 1
ATOM 636 C C . PRO A 1 80 ? -16.269 24.654 -7.314 1.00 94.38 80 PRO A C 1
ATOM 638 O O . PRO A 1 80 ? -16.228 24.172 -6.184 1.00 94.38 80 PRO A O 1
ATOM 641 N N . GLU A 1 81 ? -16.414 23.893 -8.399 1.00 95.00 81 GLU A N 1
ATOM 642 C CA . GLU A 1 81 ? -16.607 22.437 -8.373 1.00 95.00 81 GLU A CA 1
ATOM 643 C C . GLU A 1 81 ? -15.438 21.699 -7.707 1.00 95.00 81 GLU A C 1
ATOM 645 O O . GLU A 1 81 ? -15.632 20.851 -6.831 1.00 95.00 81 GLU A O 1
ATOM 650 N N . TYR A 1 82 ? -14.200 22.065 -8.052 1.00 92.94 82 TYR A N 1
ATOM 651 C CA . TYR A 1 82 ? -13.006 21.471 -7.450 1.00 92.94 82 TYR A CA 1
ATOM 652 C C . TYR A 1 82 ? -12.876 21.843 -5.975 1.00 92.94 82 TYR A C 1
ATOM 654 O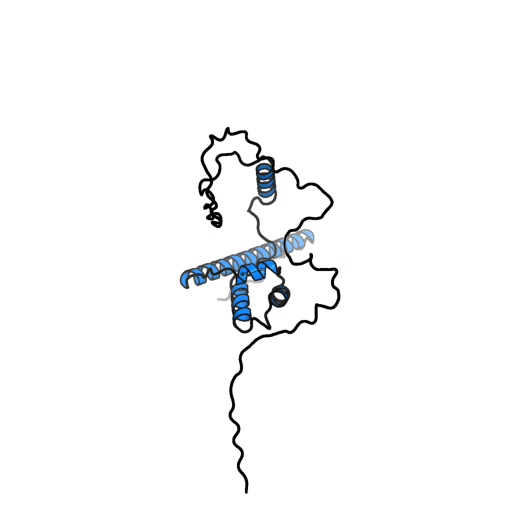 O . TYR A 1 82 ? -12.445 21.019 -5.165 1.00 92.94 82 TYR A O 1
ATOM 662 N N . ARG A 1 83 ? -13.251 23.072 -5.602 1.00 94.38 83 ARG A N 1
ATOM 663 C CA . ARG A 1 83 ? -13.269 23.499 -4.200 1.00 94.38 83 ARG A CA 1
ATOM 664 C C . ARG A 1 83 ? -14.278 22.678 -3.398 1.00 94.38 83 ARG A C 1
ATOM 666 O O . ARG A 1 83 ? -13.894 22.107 -2.378 1.00 94.38 83 ARG A O 1
ATOM 673 N N . ALA A 1 84 ? -15.503 22.536 -3.901 1.00 95.69 84 ALA A N 1
ATOM 674 C CA . ALA A 1 84 ? -16.541 21.718 -3.283 1.00 95.69 84 ALA A CA 1
ATOM 675 C C . ALA A 1 84 ? -16.088 20.257 -3.139 1.00 95.69 84 ALA A C 1
ATOM 677 O O . ALA A 1 84 ? -16.161 19.689 -2.049 1.00 95.69 84 ALA A O 1
ATOM 678 N N . HIS A 1 85 ? -15.510 19.661 -4.188 1.00 95.06 85 HIS A N 1
ATOM 679 C CA . HIS A 1 85 ? -14.971 18.304 -4.111 1.00 95.06 85 HIS A CA 1
ATOM 680 C C . HIS A 1 85 ? -13.889 18.175 -3.027 1.00 95.06 85 HIS A C 1
ATOM 682 O O . HIS A 1 85 ? -13.955 17.274 -2.189 1.00 95.06 85 HIS A O 1
ATOM 688 N N . ARG A 1 86 ? -12.929 19.106 -2.967 1.00 93.56 86 ARG A N 1
ATOM 689 C CA . ARG A 1 86 ? -11.886 19.110 -1.926 1.00 93.56 86 ARG A CA 1
ATOM 690 C C . ARG A 1 86 ? -12.472 19.213 -0.521 1.00 93.56 86 ARG A C 1
ATOM 692 O O . ARG A 1 86 ? -11.998 18.523 0.378 1.00 93.56 86 ARG A O 1
ATOM 699 N N . GLU A 1 87 ? -13.486 20.047 -0.322 1.00 95.19 87 GLU A N 1
ATOM 700 C CA . GLU A 1 87 ? -14.179 20.178 0.962 1.00 95.19 87 GLU A CA 1
ATOM 701 C C . GLU A 1 87 ? -14.908 18.884 1.339 1.00 95.19 87 GLU A C 1
ATOM 703 O O . GLU A 1 87 ? -14.759 18.408 2.464 1.00 95.19 87 GLU A O 1
ATOM 708 N N . THR A 1 88 ? -15.607 18.246 0.395 1.00 95.94 88 THR A N 1
ATOM 709 C CA . THR A 1 88 ? -16.255 16.948 0.647 1.00 95.94 88 THR A CA 1
ATOM 710 C C . THR A 1 88 ? -15.247 15.858 1.004 1.00 95.94 88 THR A C 1
ATOM 712 O O . THR A 1 88 ? -15.494 15.091 1.931 1.00 95.94 88 THR A O 1
ATOM 715 N N . MET A 1 89 ? -14.089 15.807 0.338 1.00 93.62 89 MET A N 1
ATOM 716 C CA . MET A 1 89 ? -13.041 14.827 0.636 1.00 93.62 89 MET A CA 1
ATOM 717 C C . MET A 1 89 ? -12.431 15.046 2.019 1.00 93.62 89 MET A C 1
ATOM 719 O O . MET A 1 89 ? -12.253 14.082 2.755 1.00 93.62 89 MET A O 1
ATOM 723 N N . LYS A 1 90 ? -12.177 16.299 2.415 1.00 93.50 90 LYS A N 1
ATOM 724 C CA . LYS A 1 90 ? -11.700 16.626 3.769 1.00 93.50 90 LYS A CA 1
ATOM 725 C C . LYS A 1 90 ? -12.711 16.238 4.848 1.00 93.50 90 LYS A C 1
ATOM 727 O O . LYS A 1 90 ? -12.314 15.729 5.887 1.00 93.50 90 LYS A O 1
ATOM 732 N N . ARG A 1 91 ? -14.007 16.457 4.594 1.00 95.06 91 ARG A N 1
ATOM 733 C CA . ARG A 1 91 ? -15.085 16.060 5.516 1.00 95.06 91 ARG A CA 1
ATOM 734 C C . ARG A 1 91 ? -15.202 14.541 5.636 1.00 95.06 91 ARG A C 1
ATOM 736 O O . ARG A 1 91 ? -15.359 14.037 6.738 1.00 95.06 91 ARG A O 1
ATOM 743 N N . LYS A 1 92 ? -15.117 13.816 4.515 1.00 94.12 92 LYS A N 1
ATOM 744 C CA . LYS A 1 92 ? -15.199 12.345 4.488 1.00 94.12 92 LYS A CA 1
ATOM 745 C C . LYS A 1 92 ? -13.970 11.672 5.099 1.00 94.12 92 LYS A C 1
ATOM 747 O O . LYS A 1 92 ? -14.105 10.619 5.709 1.00 94.12 92 LYS A O 1
ATOM 752 N N . PHE A 1 93 ? -12.791 12.267 4.927 1.00 93.19 93 PHE A N 1
ATOM 753 C CA . PHE A 1 93 ? -11.512 11.691 5.336 1.00 93.19 93 PHE A CA 1
ATOM 754 C C . PHE A 1 93 ? -10.702 12.697 6.171 1.00 93.19 93 PHE A C 1
ATOM 756 O O . PHE A 1 93 ? -9.724 13.259 5.667 1.00 93.19 93 PHE A O 1
ATOM 763 N N . PRO A 1 94 ? -11.083 12.940 7.442 1.00 93.88 94 PRO A N 1
ATOM 764 C CA . PRO A 1 94 ? -10.416 13.941 8.274 1.00 93.88 94 PRO A CA 1
ATOM 765 C C . PRO A 1 94 ? -8.954 13.585 8.584 1.00 93.88 94 PRO A C 1
ATOM 767 O O . PRO A 1 94 ? -8.106 14.471 8.623 1.00 93.88 94 PRO A O 1
ATOM 770 N N . GLN A 1 95 ? -8.626 12.296 8.719 1.00 91.06 95 GLN A N 1
ATOM 771 C CA . GLN A 1 95 ? -7.249 11.805 8.883 1.00 91.06 95 GLN A CA 1
ATOM 772 C C . GLN A 1 95 ? -6.515 11.598 7.542 1.00 91.06 95 GLN A C 1
ATOM 774 O O . GLN A 1 95 ? -5.373 11.142 7.515 1.00 91.06 95 GLN A O 1
ATOM 779 N N . GLY A 1 96 ? -7.151 11.959 6.424 1.00 92.12 96 GLY A N 1
ATOM 780 C CA . GLY A 1 96 ? -6.657 11.725 5.072 1.00 92.12 96 GLY A CA 1
ATOM 781 C C . GLY A 1 96 ? -7.164 10.421 4.454 1.00 92.12 96 GLY A C 1
ATOM 782 O O . GLY A 1 96 ? -7.756 9.566 5.110 1.00 92.12 96 GLY A O 1
ATOM 783 N N . TRP A 1 97 ? -6.961 10.288 3.143 1.00 88.56 97 TRP A N 1
ATOM 784 C CA . TRP A 1 97 ? -7.349 9.085 2.409 1.00 88.56 97 TRP A CA 1
ATOM 785 C C . TRP A 1 97 ? -6.388 7.936 2.727 1.00 88.56 97 TRP A C 1
ATOM 787 O O . TRP A 1 97 ? -5.247 7.918 2.257 1.00 88.56 97 TRP A O 1
ATOM 797 N N . GLU A 1 98 ? -6.870 6.959 3.491 1.00 88.19 98 GLU A N 1
ATOM 798 C CA . GLU A 1 98 ? -6.181 5.698 3.738 1.00 88.19 98 GLU A CA 1
ATOM 799 C C . GLU A 1 98 ? -6.869 4.563 2.960 1.00 88.19 98 GLU A C 1
ATOM 801 O O . GLU A 1 98 ? -7.978 4.156 3.307 1.00 88.19 98 GLU A O 1
ATOM 806 N N . PRO A 1 99 ? -6.243 4.035 1.890 1.00 88.00 99 PRO A N 1
ATOM 807 C CA . PRO A 1 99 ? -6.813 2.923 1.144 1.00 88.00 99 PRO A CA 1
ATOM 808 C C . PRO A 1 99 ? -7.016 1.692 2.042 1.00 88.00 99 PRO A C 1
ATOM 810 O O . PRO A 1 99 ? -6.094 1.329 2.776 1.00 88.00 99 PRO A O 1
ATOM 813 N N . PRO A 1 100 ? -8.146 0.972 1.922 1.00 85.88 100 PRO A N 1
ATOM 814 C CA . PRO A 1 100 ? -8.447 -0.171 2.786 1.00 85.88 100 PRO A CA 1
ATOM 815 C C . PRO A 1 100 ? -7.495 -1.358 2.573 1.00 85.88 100 PRO A C 1
ATOM 817 O O . PRO A 1 100 ? -7.249 -2.135 3.490 1.00 85.88 100 PRO A O 1
ATOM 820 N N . ARG A 1 101 ? -6.942 -1.517 1.361 1.00 86.69 101 ARG A N 1
ATOM 821 C CA . ARG A 1 101 ? -5.979 -2.577 1.021 1.00 86.69 101 ARG A CA 1
ATOM 822 C C . ARG A 1 101 ? -4.677 -1.948 0.540 1.00 86.69 101 ARG A C 1
ATOM 824 O O . ARG A 1 101 ? -4.550 -1.581 -0.627 1.00 86.69 101 ARG A O 1
ATOM 831 N N . LYS A 1 102 ? -3.713 -1.813 1.450 1.00 90.81 102 LYS A N 1
ATOM 832 C CA . LYS A 1 102 ? -2.355 -1.333 1.156 1.00 90.81 102 LYS A CA 1
ATOM 833 C C . LYS A 1 102 ? -1.439 -2.534 0.947 1.00 90.81 102 LYS A C 1
ATOM 835 O O . LYS A 1 102 ? -1.378 -3.418 1.795 1.00 90.81 102 LYS A O 1
ATOM 840 N N . ILE A 1 103 ? -0.736 -2.564 -0.181 1.00 92.94 103 ILE A N 1
ATOM 841 C CA . ILE A 1 103 ? 0.326 -3.548 -0.410 1.00 92.94 103 ILE A CA 1
ATOM 842 C C . ILE A 1 103 ? 1.563 -3.140 0.404 1.00 92.94 103 ILE A C 1
ATOM 844 O O . ILE A 1 103 ? 1.939 -1.964 0.400 1.00 92.94 103 ILE A O 1
ATOM 848 N N . SER A 1 104 ? 2.160 -4.091 1.130 1.00 93.00 104 SER A N 1
ATOM 849 C CA . SER A 1 104 ? 3.388 -3.845 1.893 1.00 93.00 104 SER A CA 1
ATOM 850 C C . SER A 1 104 ? 4.552 -3.543 0.954 1.00 93.00 104 SER A C 1
ATOM 852 O O . SER A 1 104 ? 4.537 -3.909 -0.225 1.00 93.00 104 SER A O 1
ATOM 854 N N . ARG A 1 105 ? 5.584 -2.866 1.467 1.00 92.88 105 ARG A N 1
ATOM 855 C CA . ARG A 1 105 ? 6.746 -2.511 0.646 1.00 92.88 105 ARG A CA 1
ATOM 856 C C . ARG A 1 105 ? 7.462 -3.756 0.123 1.00 92.88 105 ARG A C 1
ATOM 858 O O . ARG A 1 105 ? 7.746 -3.827 -1.066 1.00 92.88 105 ARG A O 1
ATOM 865 N N . GLU A 1 106 ? 7.672 -4.737 0.992 1.00 94.00 106 GLU A N 1
ATOM 866 C CA . GLU A 1 106 ? 8.293 -6.018 0.641 1.00 94.00 106 GLU A CA 1
ATOM 867 C C . GLU A 1 106 ? 7.501 -6.755 -0.450 1.00 94.00 106 GLU A C 1
ATOM 869 O O . GLU A 1 106 ? 8.087 -7.325 -1.365 1.00 94.00 106 GLU A O 1
ATOM 874 N N . ALA A 1 107 ? 6.165 -6.681 -0.422 1.00 95.62 107 ALA A N 1
ATOM 875 C CA . ALA A 1 107 ? 5.326 -7.267 -1.465 1.00 95.62 107 ALA A CA 1
ATOM 876 C C . ALA A 1 107 ? 5.413 -6.516 -2.808 1.00 95.62 107 ALA A C 1
ATOM 878 O O . ALA A 1 107 ? 5.258 -7.126 -3.863 1.00 95.62 107 ALA A O 1
ATOM 879 N N . MET A 1 108 ? 5.668 -5.202 -2.805 1.00 96.06 108 MET A N 1
ATOM 880 C CA . MET A 1 108 ? 5.964 -4.477 -4.048 1.00 96.06 108 MET A CA 1
ATOM 881 C C . MET A 1 108 ? 7.310 -4.907 -4.639 1.00 96.06 108 MET A C 1
ATOM 883 O O . MET A 1 108 ? 7.428 -5.004 -5.858 1.00 96.06 108 MET A O 1
ATOM 887 N N . ASP A 1 109 ? 8.316 -5.129 -3.790 1.00 95.56 109 ASP A N 1
ATOM 888 C CA . ASP A 1 109 ? 9.657 -5.531 -4.219 1.00 95.56 109 ASP A CA 1
ATOM 889 C C . ASP A 1 109 ? 9.633 -6.967 -4.771 1.00 95.56 109 ASP A C 1
ATOM 891 O O . ASP A 1 109 ? 10.091 -7.185 -5.891 1.00 95.56 109 ASP A O 1
ATOM 895 N N . SER A 1 110 ? 8.938 -7.900 -4.109 1.00 96.38 110 SER A N 1
ATOM 896 C CA . SER A 1 110 ? 8.743 -9.260 -4.636 1.00 96.38 110 SER A CA 1
ATOM 897 C C . SER A 1 110 ? 7.974 -9.285 -5.960 1.00 96.38 110 SER A C 1
ATOM 899 O O . SER A 1 110 ? 8.279 -10.079 -6.847 1.00 96.38 110 SER A O 1
ATOM 901 N N . LEU A 1 111 ? 7.011 -8.377 -6.152 1.00 97.12 111 LEU A N 1
ATOM 902 C CA . LEU A 1 111 ? 6.329 -8.208 -7.435 1.00 97.12 111 LEU A CA 1
ATOM 903 C C . LEU A 1 111 ? 7.309 -7.788 -8.542 1.00 97.12 111 LEU A C 1
ATOM 905 O O . LEU A 1 111 ? 7.241 -8.329 -9.648 1.00 97.12 111 LEU A O 1
ATOM 909 N N . ARG A 1 112 ? 8.213 -6.837 -8.260 1.00 96.94 112 ARG A N 1
ATOM 910 C CA . ARG A 1 112 ? 9.240 -6.396 -9.220 1.00 96.94 112 ARG A CA 1
ATOM 911 C C . ARG A 1 112 ? 10.211 -7.525 -9.548 1.00 96.94 112 ARG A C 1
ATOM 913 O O . ARG A 1 112 ? 10.489 -7.740 -10.723 1.00 96.94 112 ARG A O 1
ATOM 920 N N . GLU A 1 113 ? 10.671 -8.258 -8.538 1.00 96.88 113 GLU A N 1
ATOM 921 C CA . GLU A 1 113 ? 11.582 -9.396 -8.693 1.00 96.88 113 GLU A CA 1
ATOM 922 C C . GLU A 1 113 ? 10.969 -10.488 -9.573 1.00 96.88 113 GLU A C 1
ATOM 924 O O . GLU A 1 113 ? 11.577 -10.893 -10.560 1.00 96.88 113 GLU A O 1
ATOM 929 N N . LEU A 1 114 ? 9.731 -10.907 -9.294 1.00 96.62 114 LEU A N 1
ATOM 930 C CA . LEU A 1 114 ? 9.035 -11.914 -10.100 1.00 96.62 114 LEU A CA 1
ATOM 931 C C . LEU A 1 114 ? 8.921 -11.489 -11.567 1.00 96.62 114 LEU A C 1
ATOM 933 O O . LEU A 1 114 ? 9.228 -12.271 -12.467 1.00 96.62 114 LEU A O 1
ATOM 937 N N . HIS A 1 115 ? 8.514 -10.243 -11.818 1.00 97.44 115 HIS A N 1
ATOM 938 C CA . HIS A 1 115 ? 8.393 -9.737 -13.182 1.00 97.44 115 HIS A CA 1
ATOM 939 C C . HIS A 1 115 ? 9.749 -9.635 -13.895 1.00 97.44 115 HIS A C 1
ATOM 941 O O . HIS A 1 115 ? 9.819 -9.891 -15.095 1.00 97.44 115 HIS A O 1
ATOM 947 N N . ALA A 1 116 ? 10.817 -9.296 -13.168 1.00 96.50 116 ALA A N 1
ATOM 948 C CA . ALA A 1 116 ? 12.173 -9.242 -13.705 1.00 96.50 116 ALA A CA 1
ATOM 949 C C . ALA A 1 116 ? 12.712 -10.633 -14.071 1.00 96.50 116 ALA A C 1
ATOM 951 O O . ALA A 1 116 ? 13.383 -10.765 -15.091 1.00 96.50 116 ALA A O 1
ATOM 952 N N . LEU A 1 117 ? 12.393 -11.665 -13.280 1.00 97.38 117 LEU A N 1
ATOM 953 C CA . LEU A 1 117 ? 12.820 -13.041 -13.544 1.00 97.38 117 LEU A CA 1
ATOM 954 C C . LEU A 1 117 ? 12.219 -13.591 -14.842 1.00 97.38 117 LEU A C 1
ATOM 956 O O . LEU A 1 117 ? 12.949 -14.118 -15.673 1.00 97.38 117 LEU A O 1
ATOM 960 N N . ASN A 1 118 ? 10.897 -13.491 -15.019 1.00 96.69 118 ASN A N 1
ATOM 961 C CA . ASN A 1 118 ? 10.209 -14.009 -16.207 1.00 96.69 118 ASN A CA 1
ATOM 962 C C . ASN A 1 118 ? 9.011 -13.121 -16.595 1.00 96.69 118 ASN A C 1
ATOM 964 O O . ASN A 1 118 ? 7.875 -13.417 -16.205 1.00 96.69 118 ASN A O 1
ATOM 968 N N . PRO A 1 119 ? 9.207 -12.064 -17.404 1.00 96.31 119 PRO A N 1
ATOM 969 C CA . PRO A 1 119 ? 8.130 -11.131 -17.746 1.00 96.31 119 PRO A CA 1
ATOM 970 C C . PRO A 1 119 ? 7.027 -11.756 -18.617 1.00 96.31 119 PRO A C 1
ATOM 972 O O . PRO A 1 119 ? 5.895 -11.270 -18.607 1.00 96.31 119 PRO A O 1
ATOM 975 N N . SER A 1 120 ? 7.334 -12.834 -19.351 1.00 97.00 120 SER A N 1
ATOM 976 C CA . SER A 1 120 ? 6.374 -13.579 -20.181 1.00 97.00 120 SER A CA 1
ATOM 977 C C . SER A 1 120 ? 5.372 -14.387 -19.354 1.00 97.00 120 SER A C 1
ATOM 979 O O . SER A 1 120 ? 4.199 -14.445 -19.707 1.00 97.00 120 SER A O 1
ATOM 981 N N . MET A 1 121 ? 5.822 -14.983 -18.247 1.00 96.75 121 MET A N 1
ATOM 982 C CA . MET A 1 121 ? 4.986 -15.769 -17.332 1.00 96.75 121 MET A CA 1
ATOM 983 C C . MET A 1 121 ? 4.284 -14.864 -16.320 1.00 96.75 121 MET A C 1
ATOM 985 O O . MET A 1 121 ? 3.071 -14.940 -16.122 1.00 96.75 121 MET A O 1
ATOM 989 N N . PHE A 1 122 ? 5.034 -13.950 -15.704 1.00 97.00 122 PHE A N 1
ATOM 990 C CA . PHE A 1 122 ? 4.530 -13.027 -14.691 1.00 97.00 122 PHE A CA 1
ATOM 991 C C . PHE A 1 122 ? 3.984 -11.755 -15.333 1.00 97.00 122 PHE A C 1
ATOM 993 O O . PHE A 1 122 ? 4.459 -10.644 -15.091 1.00 97.00 122 PHE A O 1
ATOM 1000 N N . THR A 1 123 ? 2.967 -11.917 -16.177 1.00 97.69 123 THR A N 1
ATOM 1001 C CA . THR A 1 123 ? 2.289 -10.791 -16.821 1.00 97.69 123 THR A CA 1
ATOM 1002 C C . THR A 1 123 ? 1.480 -9.968 -15.811 1.00 97.69 123 THR A C 1
ATOM 1004 O O . THR A 1 123 ? 1.114 -10.427 -14.728 1.00 97.69 123 THR A O 1
ATOM 1007 N N . THR A 1 124 ? 1.161 -8.721 -16.170 1.00 98.00 124 THR A N 1
ATOM 1008 C CA . THR A 1 124 ? 0.386 -7.822 -15.295 1.00 98.00 124 THR A CA 1
ATOM 1009 C C . THR A 1 124 ? -0.956 -8.378 -14.781 1.00 98.00 124 THR A C 1
ATOM 1011 O O . THR A 1 124 ? -1.217 -8.167 -13.595 1.00 98.00 124 THR A O 1
ATOM 1014 N N . PRO A 1 125 ? -1.805 -9.081 -15.570 1.00 97.69 125 PRO A N 1
ATOM 1015 C CA . PRO A 1 125 ? -3.029 -9.679 -15.029 1.00 97.69 125 PRO A CA 1
ATOM 1016 C C . PRO A 1 125 ? -2.738 -10.806 -14.029 1.00 97.69 125 PRO A C 1
ATOM 1018 O O . PRO A 1 125 ? -3.353 -10.839 -12.968 1.00 97.69 125 PRO A O 1
ATOM 1021 N N . VAL A 1 126 ? -1.740 -11.653 -14.299 1.00 97.81 126 VAL A N 1
ATOM 1022 C CA . VAL A 1 126 ? -1.355 -12.762 -13.408 1.00 97.81 126 VAL A CA 1
ATOM 1023 C C . VAL A 1 126 ? -0.863 -12.234 -12.056 1.00 97.81 126 VAL A C 1
ATOM 1025 O O . VAL A 1 126 ? -1.267 -12.713 -10.995 1.00 97.81 126 VAL A O 1
ATOM 1028 N N . LEU A 1 127 ? -0.033 -11.188 -12.070 1.00 97.31 127 LEU A N 1
ATOM 1029 C CA . LEU A 1 127 ? 0.426 -10.529 -10.844 1.00 97.31 127 LEU A CA 1
ATOM 1030 C C . LEU A 1 127 ? -0.729 -9.848 -10.096 1.00 97.31 127 LEU A C 1
ATOM 1032 O O . LEU A 1 127 ? -0.801 -9.933 -8.871 1.00 97.31 127 LEU A O 1
ATOM 1036 N N . ALA A 1 128 ? -1.657 -9.208 -10.811 1.00 97.38 128 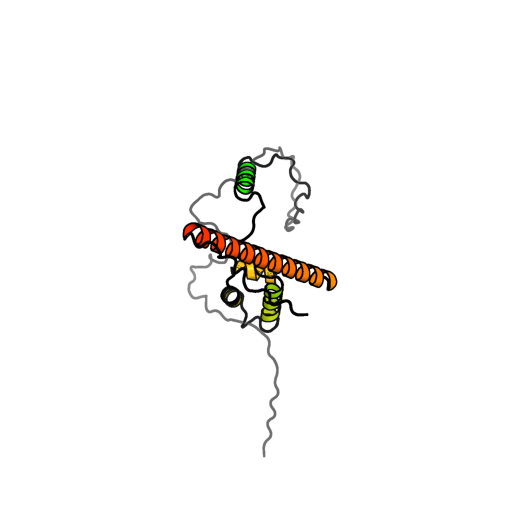ALA A N 1
ATOM 1037 C CA . ALA A 1 128 ? -2.829 -8.579 -10.205 1.00 97.38 128 ALA A CA 1
ATOM 1038 C C . ALA A 1 128 ? -3.682 -9.598 -9.432 1.00 97.38 128 ALA A C 1
ATOM 1040 O O . ALA A 1 128 ? -4.083 -9.341 -8.294 1.00 97.38 128 ALA A O 1
ATOM 1041 N N . GLU A 1 129 ? -3.896 -10.778 -10.012 1.00 96.62 129 GLU A N 1
ATOM 1042 C CA . GLU A 1 129 ? -4.629 -11.872 -9.379 1.00 96.62 129 GLU A CA 1
ATOM 1043 C C . GLU A 1 129 ? -3.899 -12.430 -8.157 1.00 96.62 129 GLU A C 1
ATOM 1045 O O . GLU A 1 129 ? -4.515 -12.590 -7.100 1.00 96.62 129 GLU A O 1
ATOM 1050 N N . ARG A 1 130 ? -2.583 -12.663 -8.255 1.00 95.81 130 ARG A N 1
ATOM 1051 C CA . ARG A 1 130 ? -1.782 -13.212 -7.151 1.00 95.81 130 ARG A CA 1
ATOM 1052 C C . ARG A 1 130 ? -1.729 -12.273 -5.949 1.00 95.81 130 ARG A C 1
ATOM 1054 O O . ARG A 1 130 ? -1.902 -12.719 -4.818 1.00 95.81 130 ARG A O 1
ATOM 1061 N N . PHE A 1 131 ? -1.511 -10.984 -6.195 1.00 95.38 131 PHE A N 1
ATOM 1062 C CA . PHE A 1 131 ? -1.394 -9.967 -5.148 1.00 95.38 131 PHE A CA 1
ATOM 1063 C C . PHE A 1 131 ? -2.743 -9.345 -4.753 1.00 95.38 131 PHE A C 1
ATOM 1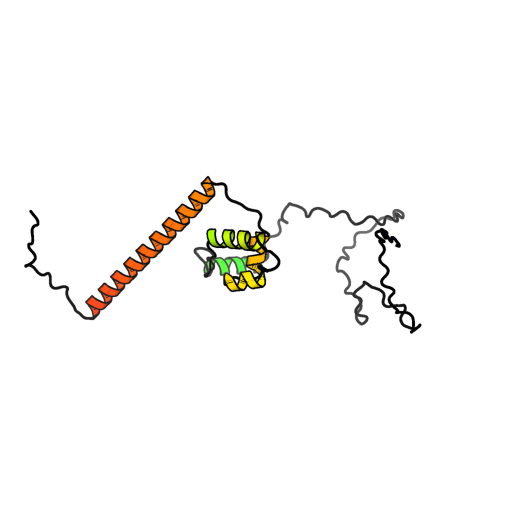065 O O . PHE A 1 131 ? -2.795 -8.547 -3.820 1.00 95.38 131 PHE A O 1
ATOM 1072 N N . ARG A 1 132 ? -3.844 -9.719 -5.424 1.00 94.88 132 ARG A N 1
ATOM 1073 C CA . ARG A 1 132 ? -5.204 -9.193 -5.197 1.00 94.88 132 ARG A CA 1
ATOM 1074 C C . ARG A 1 132 ? -5.261 -7.661 -5.251 1.00 94.88 132 ARG A C 1
ATOM 1076 O O . ARG A 1 132 ? -5.938 -7.021 -4.444 1.00 94.88 132 ARG A O 1
ATOM 1083 N N . ILE A 1 133 ? -4.555 -7.089 -6.222 1.00 95.31 133 ILE A N 1
ATOM 1084 C CA . ILE A 1 133 ? -4.502 -5.650 -6.508 1.00 95.31 133 ILE A CA 1
ATOM 1085 C C . ILE A 1 133 ? -4.997 -5.371 -7.927 1.00 95.31 133 ILE A C 1
ATOM 1087 O O . ILE A 1 133 ? -5.118 -6.276 -8.747 1.00 95.31 133 ILE A O 1
ATOM 1091 N N . SER A 1 134 ? -5.297 -4.112 -8.243 1.00 95.31 134 SER A N 1
ATOM 1092 C CA . SER A 1 134 ? -5.738 -3.756 -9.591 1.00 95.31 134 SER A CA 1
ATOM 1093 C C . SER A 1 134 ? -4.591 -3.857 -10.606 1.00 95.31 134 SER A C 1
ATOM 1095 O O . SER A 1 134 ? -3.440 -3.533 -10.309 1.00 95.31 134 SER A O 1
ATOM 1097 N N . LYS A 1 135 ? -4.913 -4.240 -11.848 1.00 97.00 135 LYS A N 1
ATOM 1098 C CA . LYS A 1 135 ? -3.954 -4.274 -12.972 1.00 97.00 135 LYS A CA 1
ATOM 1099 C C . LYS A 1 135 ? -3.265 -2.928 -13.220 1.00 97.00 135 LYS A C 1
ATOM 1101 O O . LYS A 1 135 ? -2.118 -2.888 -13.652 1.00 97.00 135 LYS A O 1
ATOM 1106 N N . GLU A 1 136 ? -3.953 -1.824 -12.934 1.00 96.75 136 GLU A N 1
ATOM 1107 C CA . GLU A 1 136 ? -3.372 -0.483 -13.005 1.00 96.75 136 GLU A CA 1
ATOM 1108 C C . GLU A 1 136 ? -2.287 -0.316 -11.932 1.00 96.75 136 GLU A C 1
ATOM 1110 O O . GLU A 1 136 ? -1.156 0.035 -12.265 1.00 96.75 136 GLU A O 1
ATOM 1115 N N . ALA A 1 137 ? -2.580 -0.669 -10.674 1.00 95.88 137 ALA A N 1
ATOM 1116 C CA . ALA A 1 137 ? -1.617 -0.542 -9.586 1.00 95.88 137 ALA A CA 1
ATOM 1117 C C . ALA A 1 137 ? -0.334 -1.332 -9.875 1.00 95.88 137 ALA A C 1
ATOM 1119 O O . ALA A 1 137 ? 0.760 -0.803 -9.681 1.00 95.88 137 ALA A O 1
ATOM 1120 N N . VAL A 1 138 ? -0.459 -2.549 -10.422 1.00 97.44 138 VAL A N 1
ATOM 1121 C CA . VAL A 1 138 ? 0.682 -3.350 -10.901 1.00 97.44 138 VAL A CA 1
ATOM 1122 C C . VAL A 1 138 ? 1.504 -2.568 -11.927 1.00 97.44 138 VAL A C 1
ATOM 1124 O O . VAL A 1 138 ? 2.716 -2.432 -11.772 1.00 97.44 138 VAL A O 1
ATOM 1127 N N . ARG A 1 139 ? 0.860 -1.992 -12.952 1.00 97.75 139 ARG A N 1
ATOM 1128 C CA . ARG A 1 139 ? 1.545 -1.179 -13.973 1.00 97.75 139 ARG A CA 1
ATOM 1129 C C . ARG A 1 139 ? 2.271 0.013 -13.355 1.00 97.75 139 ARG A C 1
ATOM 1131 O O . ARG A 1 139 ? 3.386 0.312 -13.772 1.00 97.75 139 ARG A O 1
ATOM 1138 N N . ARG A 1 140 ? 1.686 0.683 -12.357 1.00 97.06 140 ARG A N 1
ATOM 1139 C CA . ARG A 1 140 ? 2.346 1.795 -11.650 1.00 97.06 140 ARG A CA 1
ATOM 1140 C C . ARG A 1 140 ? 3.557 1.334 -10.855 1.00 97.06 140 ARG A C 1
ATOM 1142 O O . ARG A 1 140 ? 4.586 2.001 -10.917 1.00 97.06 140 ARG A O 1
ATOM 1149 N N . ILE A 1 141 ? 3.451 0.212 -10.144 1.00 96.69 141 ILE A N 1
ATOM 1150 C CA . ILE A 1 141 ? 4.565 -0.367 -9.380 1.00 96.69 141 ILE A CA 1
ATOM 1151 C C . ILE A 1 141 ? 5.725 -0.696 -10.325 1.00 96.69 141 ILE A C 1
ATOM 1153 O O . ILE A 1 141 ? 6.848 -0.262 -10.067 1.00 96.69 141 ILE A O 1
ATOM 1157 N N . LEU A 1 142 ? 5.439 -1.366 -11.448 1.00 96.38 142 LEU A N 1
ATOM 1158 C CA . LEU A 1 142 ? 6.438 -1.731 -12.458 1.00 96.38 142 LEU A CA 1
ATOM 1159 C C . LEU A 1 142 ? 7.026 -0.515 -13.194 1.00 96.38 142 LEU A C 1
ATOM 1161 O O . LEU A 1 142 ? 8.200 -0.519 -13.542 1.00 96.38 142 LEU A O 1
ATOM 1165 N N . LYS A 1 143 ? 6.240 0.545 -13.423 1.00 96.81 143 LYS A N 1
ATOM 1166 C CA . LYS A 1 143 ? 6.717 1.782 -14.070 1.00 96.81 143 LYS A CA 1
ATOM 1167 C C . LYS A 1 143 ? 7.560 2.656 -13.134 1.00 96.81 143 LYS A C 1
ATOM 1169 O O . LYS A 1 143 ? 8.387 3.439 -13.602 1.00 96.81 143 LYS A O 1
ATOM 1174 N N . SER A 1 144 ? 7.317 2.586 -11.827 1.00 95.31 144 SER A N 1
ATOM 1175 C CA . SER A 1 144 ? 8.031 3.398 -10.840 1.00 95.31 144 SER A CA 1
ATOM 1176 C C . SER A 1 144 ? 9.495 2.963 -10.712 1.00 95.31 144 SER A C 1
ATOM 1178 O O . SER A 1 144 ? 9.772 1.793 -10.47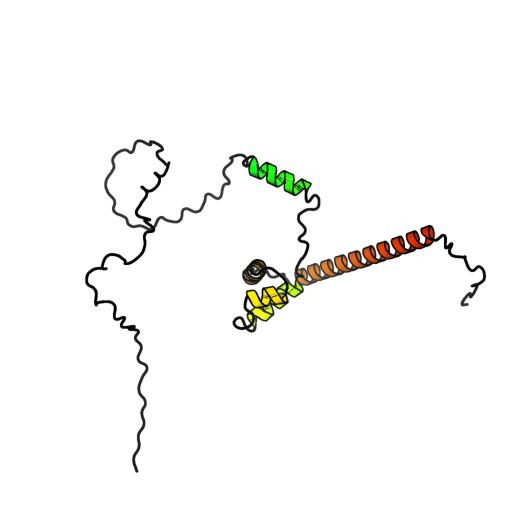7 1.00 95.31 144 SER A O 1
ATOM 1180 N N . LYS A 1 145 ? 10.423 3.920 -10.829 1.00 92.50 145 LYS A N 1
ATOM 1181 C CA . LYS A 1 145 ? 11.878 3.702 -10.691 1.00 92.50 145 LYS A CA 1
ATOM 1182 C C . LYS A 1 145 ? 12.425 4.060 -9.305 1.00 92.50 145 LYS A C 1
ATOM 1184 O O . LYS A 1 145 ? 13.631 4.113 -9.111 1.00 92.50 145 LYS A O 1
ATOM 1189 N N . TRP A 1 146 ? 11.551 4.429 -8.370 1.00 93.12 146 TRP A N 1
ATOM 1190 C CA . TRP A 1 146 ? 12.002 4.901 -7.068 1.00 93.12 146 TRP A CA 1
ATOM 1191 C C . TRP A 1 146 ? 12.426 3.730 -6.184 1.00 93.12 146 TRP A C 1
ATOM 1193 O O . TRP A 1 146 ? 11.611 2.869 -5.842 1.00 93.12 146 TRP A O 1
ATOM 1203 N N . GLU A 1 147 ? 13.682 3.761 -5.754 1.00 90.31 147 GLU A N 1
ATOM 1204 C CA . GLU A 1 147 ? 14.279 2.778 -4.860 1.00 90.31 147 GLU A CA 1
ATOM 1205 C C . GLU A 1 147 ? 14.849 3.474 -3.617 1.00 90.31 147 GLU A C 1
ATOM 1207 O O . GLU A 1 147 ? 15.409 4.568 -3.716 1.00 90.31 147 GLU A O 1
ATOM 1212 N N . PRO A 1 148 ? 14.682 2.896 -2.416 1.00 91.88 148 PRO A N 1
ATOM 1213 C CA . PRO A 1 148 ? 15.167 3.503 -1.191 1.00 91.88 148 PRO A CA 1
ATOM 1214 C C . PRO A 1 148 ? 16.650 3.160 -0.997 1.00 91.88 148 PRO A C 1
ATOM 1216 O O . PRO A 1 148 ? 17.075 2.031 -1.247 1.00 91.88 148 PRO A O 1
ATOM 1219 N N . SER A 1 149 ? 17.424 4.099 -0.449 1.00 95.62 149 SER A N 1
ATOM 1220 C CA . SER A 1 149 ? 18.756 3.784 0.083 1.00 95.62 149 SER A CA 1
ATOM 1221 C C . SER A 1 149 ? 18.670 2.684 1.157 1.00 95.62 149 SER A C 1
ATOM 1223 O O . SER A 1 149 ? 17.625 2.505 1.790 1.00 95.62 149 SER A O 1
ATOM 1225 N N . ARG A 1 150 ? 19.765 1.950 1.392 1.00 93.44 150 ARG A N 1
ATOM 1226 C CA . ARG A 1 150 ? 19.837 0.851 2.373 1.00 93.44 150 ARG A CA 1
ATOM 1227 C C . ARG A 1 150 ? 19.369 1.283 3.766 1.00 93.44 150 ARG A C 1
ATOM 1229 O O . ARG A 1 150 ? 18.557 0.589 4.375 1.00 93.44 150 ARG A O 1
ATOM 1236 N N . GLU A 1 151 ? 19.825 2.439 4.236 1.00 95.50 151 GLU A N 1
ATOM 1237 C CA . GLU A 1 151 ? 19.420 3.006 5.530 1.00 95.50 151 GLU A CA 1
ATOM 1238 C C . GLU A 1 151 ? 17.930 3.354 5.551 1.00 95.50 151 GLU A C 1
ATOM 1240 O O . GLU A 1 151 ? 17.198 3.002 6.478 1.00 95.50 151 GLU A O 1
ATOM 1245 N N . GLN A 1 152 ? 17.443 3.972 4.472 1.00 94.12 152 GLN A N 1
ATOM 1246 C CA . GLN A 1 152 ? 16.037 4.330 4.335 1.00 94.12 152 GLN A CA 1
ATOM 1247 C C . GLN A 1 152 ? 15.138 3.087 4.290 1.00 94.12 152 GLN A C 1
ATOM 1249 O O . GLN A 1 152 ? 14.047 3.098 4.859 1.00 94.12 152 GLN A O 1
ATOM 1254 N N . ARG A 1 153 ? 15.592 1.994 3.665 1.00 93.25 153 ARG A N 1
ATOM 1255 C CA . ARG A 1 153 ? 14.894 0.702 3.667 1.00 93.25 153 ARG A CA 1
ATOM 1256 C C . ARG A 1 153 ? 14.757 0.163 5.091 1.00 93.25 153 ARG A C 1
ATOM 1258 O O . ARG A 1 153 ? 13.653 -0.199 5.487 1.00 93.25 153 ARG A O 1
ATOM 1265 N N . ALA A 1 154 ? 15.838 0.181 5.873 1.00 94.62 154 ALA A N 1
ATOM 1266 C CA . ALA A 1 154 ? 15.816 -0.253 7.269 1.00 94.62 154 ALA A CA 1
ATOM 1267 C C . ALA A 1 154 ? 14.868 0.606 8.122 1.00 94.62 154 ALA A C 1
ATOM 1269 O O . ALA A 1 154 ? 14.065 0.065 8.883 1.00 94.62 154 ALA A O 1
ATOM 1270 N N . ARG A 1 155 ? 14.891 1.931 7.935 1.00 95.88 155 ARG A N 1
ATOM 1271 C CA . ARG A 1 155 ? 13.983 2.866 8.614 1.00 95.88 155 ARG A CA 1
ATOM 1272 C C . ARG A 1 155 ? 12.516 2.590 8.289 1.00 95.88 155 ARG A C 1
ATOM 1274 O O . ARG A 1 155 ? 11.681 2.571 9.191 1.00 95.88 155 ARG A O 1
ATOM 1281 N N . LEU A 1 156 ? 12.190 2.374 7.015 1.00 93.56 156 LEU A N 1
ATOM 1282 C CA . LEU A 1 156 ? 10.825 2.062 6.583 1.00 93.56 156 LEU A CA 1
ATOM 1283 C C . LEU A 1 156 ? 10.348 0.721 7.152 1.00 93.56 156 LEU A C 1
ATOM 1285 O O . LEU A 1 156 ? 9.243 0.658 7.685 1.00 93.56 156 LEU A O 1
ATOM 1289 N N . ALA A 1 157 ? 11.194 -0.311 7.115 1.00 93.69 157 ALA A N 1
ATOM 1290 C CA . ALA A 1 157 ? 10.882 -1.620 7.686 1.00 93.69 157 ALA A CA 1
ATOM 1291 C C . ALA A 1 157 ? 10.690 -1.557 9.211 1.00 93.69 157 ALA A C 1
ATOM 1293 O O . ALA A 1 157 ? 9.782 -2.186 9.751 1.00 93.69 157 ALA A O 1
ATOM 1294 N N . ALA A 1 158 ? 11.506 -0.771 9.921 1.00 96.06 158 ALA A N 1
ATOM 1295 C CA . ALA A 1 158 ? 11.332 -0.539 11.353 1.00 96.06 158 ALA A CA 1
ATOM 1296 C C . ALA A 1 158 ? 9.999 0.163 11.649 1.00 96.06 158 ALA A C 1
ATOM 1298 O O . ALA A 1 158 ? 9.256 -0.287 12.517 1.00 96.06 158 ALA A O 1
ATOM 1299 N N . LYS A 1 159 ? 9.648 1.205 10.883 1.00 95.38 159 LYS A N 1
ATOM 1300 C CA . LYS A 1 159 ? 8.364 1.907 11.021 1.00 95.38 159 LYS A CA 1
ATOM 1301 C C . LYS A 1 159 ? 7.170 0.973 10.794 1.00 95.38 159 LYS A C 1
ATOM 1303 O O . LYS A 1 159 ? 6.213 1.020 11.558 1.00 95.38 159 LYS A O 1
ATOM 1308 N N . GLU A 1 160 ? 7.231 0.116 9.776 1.00 93.81 160 GLU A N 1
ATOM 1309 C CA . GLU A 1 160 ? 6.187 -0.880 9.504 1.00 93.81 160 GLU A CA 1
ATOM 1310 C C . GLU A 1 160 ? 6.063 -1.903 10.644 1.00 93.81 160 GLU A C 1
ATOM 1312 O O . GLU A 1 160 ? 4.952 -2.213 11.079 1.00 93.81 160 GLU A O 1
ATOM 1317 N N . ARG A 1 161 ? 7.193 -2.374 11.189 1.00 95.50 161 ARG A N 1
ATOM 1318 C CA . ARG A 1 161 ? 7.217 -3.273 12.352 1.00 95.50 161 ARG A CA 1
ATOM 1319 C C . ARG A 1 161 ? 6.585 -2.642 13.591 1.00 95.50 161 ARG A C 1
ATOM 1321 O O . ARG A 1 161 ? 5.767 -3.301 14.230 1.00 95.50 161 ARG A O 1
ATOM 1328 N N . MET A 1 162 ? 6.921 -1.388 13.896 1.00 97.38 162 MET A N 1
ATOM 1329 C CA . MET A 1 162 ? 6.354 -0.654 15.034 1.00 97.38 162 MET A CA 1
ATOM 1330 C C . MET A 1 162 ? 4.841 -0.481 14.884 1.00 97.38 162 MET A C 1
ATOM 1332 O O . MET A 1 162 ? 4.097 -0.910 15.759 1.00 97.38 162 MET A O 1
ATOM 1336 N N . ALA A 1 163 ? 4.375 0.003 13.729 1.00 94.00 163 ALA A N 1
ATOM 1337 C CA . ALA A 1 163 ? 2.944 0.170 13.467 1.00 94.00 163 ALA A CA 1
ATOM 1338 C C . ALA A 1 163 ? 2.168 -1.157 13.587 1.00 94.00 163 ALA A C 1
ATOM 1340 O O . ALA A 1 163 ? 1.061 -1.205 14.123 1.00 94.00 163 ALA A O 1
ATOM 1341 N N . LYS A 1 164 ? 2.758 -2.270 13.128 1.00 93.12 164 LYS A N 1
ATOM 1342 C CA . LYS A 1 164 ? 2.161 -3.605 13.271 1.00 93.12 164 LYS A CA 1
ATOM 1343 C C . LYS A 1 164 ? 2.123 -4.071 14.728 1.00 93.12 164 LYS A C 1
ATOM 1345 O O . LYS A 1 164 ? 1.169 -4.743 15.117 1.00 93.12 164 LYS A O 1
ATOM 1350 N N . ALA A 1 165 ? 3.148 -3.761 15.520 1.00 97.44 165 ALA A N 1
ATOM 1351 C CA . ALA A 1 165 ? 3.189 -4.083 16.944 1.00 97.44 165 ALA A CA 1
ATOM 1352 C C . ALA A 1 165 ? 2.143 -3.279 17.729 1.00 97.44 165 ALA A C 1
ATOM 1354 O O . ALA A 1 165 ? 1.384 -3.866 18.498 1.00 97.44 165 ALA A O 1
ATOM 1355 N N . GLU A 1 166 ? 2.041 -1.977 17.465 1.00 97.12 166 GLU A N 1
ATOM 1356 C CA . GLU A 1 166 ? 1.028 -1.085 18.040 1.00 97.12 166 GLU A CA 1
ATOM 1357 C C . GLU A 1 166 ? -0.384 -1.573 17.716 1.00 97.12 166 GLU A C 1
ATOM 1359 O O . GLU A 1 166 ? -1.199 -1.749 18.618 1.00 97.12 166 GLU A O 1
ATOM 1364 N N . TRP A 1 167 ? -0.657 -1.904 16.451 1.00 94.12 167 TRP A N 1
ATOM 1365 C CA . TRP A 1 167 ? -1.954 -2.446 16.044 1.00 94.12 167 TRP A CA 1
ATOM 1366 C C . TRP A 1 167 ? -2.311 -3.740 16.789 1.00 94.12 167 TRP A C 1
ATOM 1368 O O . TRP A 1 167 ? -3.437 -3.892 17.261 1.00 94.12 167 TRP A O 1
ATOM 1378 N N . LYS A 1 168 ? -1.353 -4.667 16.944 1.00 96.75 168 LYS A N 1
ATOM 1379 C CA . LYS A 1 168 ? -1.561 -5.908 17.711 1.00 96.75 168 LYS A CA 1
ATOM 1380 C C . LYS A 1 168 ? -1.843 -5.627 19.186 1.00 96.75 168 LYS A C 1
ATOM 1382 O O . LYS A 1 168 ? -2.689 -6.295 19.774 1.00 96.75 168 LYS A O 1
ATOM 1387 N N . LEU A 1 169 ? -1.130 -4.672 19.783 1.00 97.44 169 LEU A N 1
ATOM 1388 C CA . LEU A 1 169 ? -1.314 -4.293 21.181 1.00 97.44 169 LEU A CA 1
ATOM 1389 C C . LEU A 1 169 ? -2.701 -3.688 21.409 1.00 97.44 169 LEU A C 1
ATOM 1391 O O . LEU A 1 169 ? -3.393 -4.116 22.332 1.00 97.44 169 LEU A O 1
ATOM 1395 N N . LEU A 1 170 ? -3.113 -2.759 20.543 1.00 97.00 170 LEU A N 1
ATOM 1396 C CA . LEU A 1 170 ? -4.440 -2.144 20.572 1.00 97.00 170 LEU A CA 1
ATOM 1397 C C . LEU A 1 170 ? -5.535 -3.197 20.405 1.00 97.00 170 LEU A C 1
ATOM 1399 O O . LEU A 1 170 ? -6.462 -3.247 21.205 1.00 97.00 170 LEU A O 1
ATOM 1403 N N . LYS A 1 171 ? -5.394 -4.115 19.443 1.00 97.38 171 LYS A N 1
ATOM 1404 C CA . LYS A 1 171 ? -6.351 -5.217 19.273 1.00 97.38 171 LYS A CA 1
ATOM 1405 C C . LYS A 1 171 ? -6.454 -6.100 20.510 1.00 97.38 171 LYS A C 1
ATOM 1407 O O . LYS A 1 171 ? -7.558 -6.389 20.956 1.00 97.38 171 LYS A O 1
ATOM 1412 N N . ARG A 1 172 ? -5.321 -6.455 21.122 1.00 97.00 172 ARG A N 1
ATOM 1413 C CA . ARG A 1 172 ? -5.312 -7.223 22.373 1.00 97.00 172 ARG A CA 1
ATOM 1414 C C . ARG A 1 172 ? -5.943 -6.443 23.529 1.00 97.00 172 ARG A C 1
ATOM 1416 O O . ARG A 1 172 ? -6.553 -7.046 24.402 1.00 97.00 172 ARG A O 1
ATOM 1423 N N . GLN A 1 173 ? -5.754 -5.124 23.594 1.00 96.38 173 GLN A N 1
ATOM 1424 C CA . GLN A 1 173 ? -6.420 -4.261 24.577 1.00 96.38 173 GLN A CA 1
ATOM 1425 C C . GLN A 1 173 ? -7.934 -4.268 24.369 1.00 96.38 173 GLN A C 1
ATOM 1427 O O . GLN A 1 173 ? -8.662 -4.506 25.324 1.00 96.38 173 GLN A O 1
ATOM 1432 N N . GLU A 1 174 ? -8.399 -4.096 23.131 1.00 96.75 174 GLU A N 1
ATOM 1433 C CA . GLU A 1 174 ? -9.819 -4.168 22.779 1.00 96.75 174 GLU A CA 1
ATOM 1434 C C . GLU A 1 174 ? -10.438 -5.524 23.145 1.00 96.75 174 GLU A C 1
ATOM 1436 O O . GLU A 1 174 ? -11.540 -5.562 23.681 1.00 96.75 174 GLU A O 1
ATOM 1441 N N . GLU A 1 175 ? -9.749 -6.635 22.874 1.00 95.81 175 GLU A N 1
ATOM 1442 C CA . GLU A 1 175 ? -10.199 -7.986 23.239 1.00 95.81 175 GLU A CA 1
ATOM 1443 C C . GLU A 1 175 ? -10.356 -8.144 24.753 1.00 95.81 175 GLU A C 1
ATOM 1445 O O . GLU A 1 175 ? -11.399 -8.616 25.202 1.00 95.81 175 GLU A O 1
ATOM 1450 N N . ARG A 1 176 ? -9.368 -7.693 25.540 1.00 94.12 176 ARG A N 1
ATOM 1451 C CA . ARG A 1 176 ? -9.460 -7.703 27.010 1.00 94.12 176 ARG A CA 1
ATOM 1452 C C . ARG A 1 176 ? -10.631 -6.865 27.503 1.00 94.12 176 ARG A C 1
ATOM 1454 O O . ARG A 1 176 ? -11.416 -7.345 28.304 1.00 94.12 176 ARG A O 1
ATOM 1461 N N . HIS A 1 177 ? -10.785 -5.658 26.968 1.00 96.44 177 HIS A N 1
ATOM 1462 C CA . HIS A 1 177 ? -11.854 -4.751 27.374 1.00 96.44 177 HIS A CA 1
ATOM 1463 C C . HIS A 1 177 ? -13.244 -5.290 27.010 1.00 96.44 177 HIS A C 1
ATOM 1465 O O . HIS A 1 177 ? -14.213 -5.039 27.716 1.00 96.44 177 HIS A O 1
ATOM 1471 N N . LYS A 1 178 ? -13.361 -6.030 25.899 1.00 95.06 178 LYS A N 1
ATOM 1472 C CA . LYS A 1 178 ? -14.590 -6.748 25.535 1.00 95.06 178 LYS A CA 1
ATOM 1473 C C . LYS A 1 178 ? -14.863 -7.908 26.482 1.00 95.06 178 LYS A C 1
ATOM 1475 O O . LYS A 1 178 ? -16.004 -8.080 26.884 1.00 95.06 178 LYS A O 1
ATOM 1480 N N . HIS A 1 179 ? -13.837 -8.685 26.821 1.00 91.06 179 HIS A N 1
ATOM 1481 C CA . HIS A 1 179 ? -13.969 -9.798 27.757 1.00 91.06 179 HIS A CA 1
ATOM 1482 C C . HIS A 1 179 ? -14.417 -9.314 29.138 1.00 91.06 179 HIS A C 1
ATOM 1484 O O . HIS A 1 179 ? -15.357 -9.864 29.693 1.00 91.06 179 HIS A O 1
ATOM 1490 N N . GLU A 1 180 ? -13.799 -8.247 29.645 1.00 89.44 180 GLU A N 1
ATOM 1491 C CA . GLU A 1 180 ? -14.167 -7.594 30.905 1.00 89.44 180 GLU A CA 1
ATOM 1492 C C . GLU A 1 180 ? -15.630 -7.136 30.894 1.00 89.44 180 GLU A C 1
ATOM 1494 O O . GLU A 1 180 ? -16.390 -7.519 31.773 1.00 89.44 180 GLU A O 1
ATOM 1499 N N . LYS A 1 181 ? -16.073 -6.449 29.832 1.00 92.44 181 LYS A N 1
ATOM 1500 C CA . LYS A 1 181 ? -17.484 -6.052 29.677 1.00 92.44 181 LYS A CA 1
ATOM 1501 C C . LYS A 1 181 ? -18.450 -7.237 29.677 1.00 92.44 181 LYS A C 1
ATOM 1503 O O . LYS A 1 181 ? -19.519 -7.145 30.264 1.00 92.44 181 LYS A O 1
ATOM 1508 N N . ILE A 1 182 ? -18.083 -8.341 29.022 1.00 90.38 182 ILE A N 1
ATOM 1509 C CA . ILE A 1 182 ? -18.897 -9.566 29.016 1.00 90.38 182 ILE A CA 1
ATOM 1510 C C . ILE A 1 182 ? -18.948 -10.182 30.423 1.00 90.38 182 ILE A C 1
ATOM 1512 O O . ILE A 1 182 ? -19.997 -10.657 30.843 1.00 90.38 182 ILE A O 1
ATOM 1516 N N . GLN A 1 183 ? -17.837 -10.177 31.166 1.00 86.50 183 GLN A N 1
ATOM 1517 C CA . GLN A 1 183 ? -17.801 -10.676 32.545 1.00 86.50 183 GLN A CA 1
ATOM 1518 C C . GLN A 1 183 ? -18.650 -9.824 33.491 1.00 86.50 183 GLN A C 1
ATOM 1520 O O . GLN A 1 183 ? -19.386 -10.385 34.302 1.00 86.50 183 GLN A O 1
ATOM 1525 N N . GLU A 1 184 ? -18.579 -8.498 33.359 1.00 86.19 184 GLU A N 1
ATOM 1526 C CA . GLU A 1 184 ? -19.431 -7.549 34.082 1.00 86.19 184 GLU A CA 1
ATOM 1527 C C . GLU A 1 184 ? -20.915 -7.780 33.767 1.00 86.19 184 GLU A C 1
ATOM 1529 O O . GLU A 1 184 ? -21.729 -7.860 34.684 1.00 86.19 184 GLU A O 1
ATOM 1534 N N . GLU A 1 185 ? -21.267 -7.948 32.488 1.00 88.19 185 GLU A N 1
ATOM 1535 C CA . GLU A 1 185 ? -22.642 -8.214 32.041 1.00 88.19 185 GLU A CA 1
ATOM 1536 C C . GLU A 1 185 ? -23.186 -9.536 32.598 1.00 88.19 185 GLU A C 1
ATOM 1538 O O . GLU A 1 185 ? -24.334 -9.608 33.032 1.00 88.19 185 GLU A O 1
ATOM 1543 N N . LEU A 1 186 ? -22.351 -10.576 32.635 1.00 88.31 186 LEU A N 1
ATOM 1544 C CA . LEU A 1 186 ? -22.701 -11.871 33.218 1.00 88.31 186 LEU A CA 1
ATOM 1545 C C . LEU A 1 186 ? -22.642 -11.880 34.757 1.00 88.31 186 LEU A C 1
ATOM 1547 O O . LEU A 1 186 ? -22.983 -12.894 35.364 1.00 88.31 186 LEU A O 1
ATOM 1551 N N . GLY A 1 187 ? -22.213 -10.786 35.398 1.00 78.44 187 GLY A N 1
ATOM 1552 C CA . GLY A 1 187 ? -22.120 -10.672 36.856 1.00 78.44 187 GLY A CA 1
ATOM 1553 C C . GLY A 1 187 ? -21.095 -11.616 37.494 1.00 78.44 187 GLY A C 1
ATOM 1554 O O . GLY A 1 187 ? -21.195 -11.918 38.684 1.00 78.44 187 GLY A O 1
ATOM 1555 N N . ILE A 1 188 ? -20.116 -12.102 36.723 1.00 71.88 188 ILE A N 1
ATOM 1556 C CA . ILE A 1 188 ? -19.055 -12.983 37.219 1.00 71.88 188 ILE A CA 1
ATOM 1557 C C . ILE A 1 188 ? -17.997 -12.095 37.873 1.00 71.88 188 ILE A C 1
ATOM 1559 O O . ILE A 1 188 ? -17.041 -11.666 37.228 1.00 71.88 188 ILE A O 1
ATOM 1563 N N . VAL A 1 189 ? -18.176 -11.794 39.160 1.00 65.50 189 VAL A N 1
ATOM 1564 C CA . VAL A 1 189 ? -17.137 -11.127 39.952 1.00 65.50 189 VAL A CA 1
ATOM 1565 C C . VAL A 1 189 ? -15.944 -12.085 40.034 1.00 65.50 189 VAL A C 1
ATOM 1567 O O . VAL A 1 189 ? -16.137 -13.234 40.440 1.00 65.50 189 VAL A O 1
ATOM 1570 N N . PRO A 1 190 ? -14.722 -11.672 39.649 1.00 62.97 190 PRO A N 1
ATOM 1571 C CA . PRO A 1 190 ? -13.538 -12.469 39.916 1.00 62.97 190 PRO A CA 1
ATOM 1572 C C . PRO A 1 190 ? -13.434 -12.631 41.431 1.00 62.97 190 PRO A C 1
ATOM 1574 O O . PRO A 1 190 ? -13.156 -11.672 42.148 1.00 62.97 190 PRO A O 1
ATOM 1577 N N . GLU A 1 191 ? -13.728 -13.824 41.934 1.00 62.78 191 GLU A N 1
ATOM 1578 C CA . GLU A 1 191 ? -13.529 -14.132 43.340 1.00 62.78 191 GLU A CA 1
ATOM 1579 C C . GLU A 1 191 ? -12.018 -14.079 43.594 1.00 62.78 191 GLU A C 1
ATOM 1581 O O . GLU A 1 191 ? -11.261 -14.916 43.093 1.00 62.78 191 GLU A O 1
ATOM 1586 N N . GLU A 1 192 ? -11.554 -13.043 44.299 1.00 62.66 192 GLU A N 1
ATOM 1587 C CA . GLU A 1 192 ? -10.172 -12.967 44.762 1.00 62.66 192 GLU A CA 1
ATOM 1588 C C . GLU A 1 192 ? -9.929 -14.178 45.666 1.00 62.66 192 GLU A C 1
ATOM 1590 O O . GLU A 1 192 ? -10.346 -14.195 46.827 1.00 62.66 192 GLU A O 1
ATOM 1595 N N . ARG A 1 193 ? -9.285 -15.224 45.135 1.00 62.53 193 ARG A N 1
ATOM 1596 C CA . ARG A 1 193 ? -8.850 -16.367 45.941 1.00 62.53 193 ARG A CA 1
ATOM 1597 C C . ARG A 1 193 ? -7.796 -15.872 46.925 1.00 62.53 193 ARG A C 1
ATOM 1599 O O . ARG A 1 193 ? -6.621 -15.753 46.592 1.00 62.53 193 ARG A O 1
ATOM 1606 N N . LYS A 1 194 ? -8.234 -15.572 48.148 1.00 62.06 194 LYS A N 1
ATOM 1607 C CA . LYS A 1 194 ? -7.395 -15.086 49.257 1.00 62.06 194 LYS A CA 1
ATOM 1608 C C . LYS A 1 194 ? -6.371 -16.123 49.745 1.00 62.06 194 LYS A C 1
ATOM 1610 O O . LYS A 1 194 ? -5.498 -15.767 50.536 1.00 62.06 194 LYS A O 1
ATOM 1615 N N . ASP A 1 195 ? -6.440 -17.354 49.236 1.00 57.78 195 ASP A N 1
ATOM 1616 C CA . ASP A 1 195 ? -5.685 -18.500 49.745 1.00 57.78 195 ASP A CA 1
ATOM 1617 C C . ASP A 1 195 ? -4.408 -18.841 48.949 1.00 57.78 195 ASP A C 1
ATOM 1619 O O . ASP A 1 195 ? -3.602 -19.644 49.416 1.00 57.78 195 ASP A O 1
ATOM 1623 N N . ASP A 1 196 ? -4.127 -18.184 47.818 1.00 61.72 196 ASP A N 1
ATOM 1624 C CA . ASP A 1 196 ? -2.902 -18.431 47.035 1.00 61.72 196 ASP A CA 1
ATOM 1625 C C . ASP A 1 196 ? -1.702 -17.614 47.567 1.00 61.72 196 ASP A C 1
ATOM 1627 O O . ASP A 1 196 ? -1.068 -16.828 46.862 1.00 61.72 196 ASP A O 1
ATOM 1631 N N . ARG A 1 197 ? -1.351 -17.796 48.847 1.00 57.75 197 ARG A N 1
ATOM 1632 C CA . ARG A 1 197 ? -0.066 -17.339 49.415 1.00 57.75 197 ARG A CA 1
ATOM 1633 C C . ARG A 1 197 ? 1.029 -18.382 49.173 1.00 57.75 197 ARG A C 1
ATOM 1635 O O . ARG A 1 197 ? 1.588 -18.933 50.115 1.00 57.75 197 ARG A O 1
ATOM 1642 N N . LEU A 1 198 ? 1.375 -18.640 47.915 1.00 62.56 198 LEU A N 1
ATOM 1643 C CA . LEU A 1 198 ? 2.652 -19.280 47.586 1.00 62.56 198 LEU A CA 1
ATOM 1644 C C . LEU A 1 198 ? 3.707 -18.185 47.405 1.00 62.56 198 LEU A C 1
ATOM 1646 O O . LEU A 1 198 ? 3.997 -17.740 46.297 1.00 62.56 198 LEU A O 1
ATOM 1650 N N . SER A 1 199 ? 4.269 -17.722 48.522 1.00 54.62 199 SER A N 1
ATOM 1651 C CA . SER A 1 199 ? 5.528 -16.982 48.503 1.00 54.62 199 SER A CA 1
ATOM 1652 C C . SER A 1 199 ? 6.639 -17.946 48.085 1.00 54.62 199 SER A C 1
ATOM 1654 O O . SER A 1 199 ? 7.048 -18.794 48.874 1.00 54.62 199 SER A O 1
ATOM 1656 N N . LEU A 1 200 ? 7.105 -17.838 46.840 1.00 56.09 200 LEU A N 1
ATOM 1657 C CA . LEU A 1 200 ? 8.344 -18.473 46.388 1.00 56.09 200 LEU A CA 1
ATOM 1658 C C . LEU A 1 200 ? 9.527 -17.720 47.017 1.00 56.09 200 LEU A C 1
ATOM 1660 O O . LEU A 1 200 ? 10.072 -16.797 46.412 1.00 56.09 200 LEU A O 1
ATOM 1664 N N . THR A 1 201 ? 9.848 -18.058 48.265 1.00 53.78 201 THR A N 1
ATOM 1665 C CA . THR A 1 201 ? 11.161 -17.807 48.883 1.00 53.78 201 THR A CA 1
ATOM 1666 C C . THR A 1 201 ? 12.107 -18.949 48.572 1.00 53.78 201 THR A C 1
ATOM 1668 O O . THR A 1 201 ? 11.639 -20.106 48.674 1.00 53.78 201 THR A O 1
#